Protein AF-W4MC52-F1 (afdb_monomer)

Solvent-accessible surface area (backbone atoms only — not comparable to full-atom values): 12444 Å² total; per-residue (Å²): 107,68,70,58,53,50,53,52,56,58,59,44,51,62,52,51,53,51,51,53,51,52,52,52,47,52,54,58,68,39,91,66,34,71,63,52,70,62,44,60,99,86,59,84,77,55,74,68,58,52,54,52,50,33,57,75,73,44,68,78,50,60,68,71,57,50,50,49,55,49,49,54,36,41,75,73,71,44,71,53,60,33,77,87,74,73,39,52,40,64,58,56,50,63,69,48,44,60,59,55,48,51,52,52,51,53,50,50,52,53,46,52,68,48,49,52,58,53,51,49,53,23,68,73,40,66,95,34,74,61,22,54,50,53,52,50,52,51,53,50,64,70,69,52,56,67,69,58,53,50,52,52,49,50,51,51,48,60,68,57,32,61,72,47,62,76,67,48,63,65,65,50,54,53,49,53,53,52,48,55,52,53,53,61,61,63,73,69,76,84,71,84,90,77,94,76,85,84,82,87,79,90,80,91,70,90,89,130

Mean predicted aligned error: 14.48 Å

Secondary structure (DSSP, 8-state):
-HHHHHHHHHHHHHHHHHHHHHHHHHHHHSTTHHHHTTS-TT----HHHHHHHHHHTTTTS-HHHHHHHHHHHHHTT---B-TTT-SBHHHHHHHHHHHHHHHHHHHHHHHHHHHHHHHHHHHHSTTSHHHHHHHHHHHHHHHS-HHHHHHHHHHHHHHHTHHHHTSSHHHHHHHHHHHHHHHHHHTT-SS-----------------

Foldseek 3Di:
DVVVVVVVVVVVVVVVVVVLLVVLVCQQPPPPHPVVVLDDPPDDDDPVVVVVVC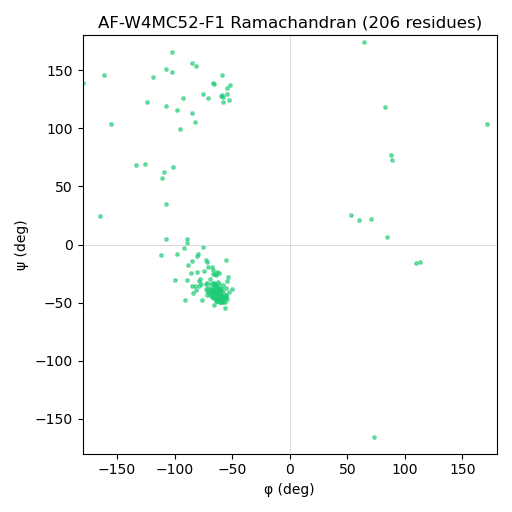VVLVVVDPSVVNSVVCVVCVVVVQNDADSVPRHGVSVVCVVCVVVVVVVVVVVVVVCCVPVVVLVVVLVVDDPDPSVVVNVVVVVVVVPDPPVVVVVVVCVCCVVVCVVVVVPDDVPVVVVVVVVVVVVVVVVPPPDDDDDDDDDDDDDPDDDD

Radius of gyration: 26.63 Å; Cα contacts (8 Å, |Δi|>4): 58; chains: 1; bounding box: 50×70×61 Å

Organism: NCBI:txid1429439

Structure (mmCIF, N/CA/C/O backbone):
data_AF-W4MC52-F1
#
_entry.id   AF-W4MC52-F1
#
loop_
_atom_site.group_PDB
_atom_site.id
_atom_site.type_symbol
_atom_site.label_atom_id
_atom_site.label_alt_id
_atom_site.label_comp_id
_atom_site.label_asym_id
_atom_site.label_entity_id
_atom_site.label_seq_id
_atom_site.pdbx_PDB_ins_code
_atom_site.Cartn_x
_atom_site.Cartn_y
_atom_site.Cartn_z
_atom_site.occupancy
_atom_site.B_iso_or_equiv
_atom_site.auth_seq_id
_atom_site.auth_comp_id
_atom_site.auth_asym_id
_atom_site.auth_atom_id
_atom_site.pdbx_PDB_model_num
ATOM 1 N N . MET A 1 1 ? -18.099 21.845 -2.701 1.00 86.00 1 MET A N 1
ATOM 2 C CA . MET A 1 1 ? -17.670 20.441 -2.896 1.00 86.00 1 MET A CA 1
ATOM 3 C C . MET A 1 1 ? -16.897 20.234 -4.198 1.00 86.00 1 MET A C 1
ATOM 5 O O . MET A 1 1 ? -15.756 19.815 -4.104 1.00 86.00 1 MET A O 1
ATOM 9 N N . LEU A 1 2 ? -17.412 20.624 -5.378 1.00 91.38 2 LEU A N 1
ATOM 10 C CA . LEU A 1 2 ? -16.709 20.443 -6.668 1.00 91.38 2 LEU A CA 1
ATOM 11 C C . LEU A 1 2 ? -15.290 21.051 -6.709 1.00 91.38 2 LEU A C 1
ATOM 13 O O . LEU A 1 2 ? -14.343 20.362 -7.070 1.00 91.38 2 LEU A O 1
ATOM 17 N N . LYS A 1 3 ? -15.119 22.303 -6.253 1.00 92.88 3 LYS A N 1
ATOM 18 C CA . LYS A 1 3 ? -13.797 22.955 -6.145 1.00 92.88 3 LYS A CA 1
ATOM 19 C C . LYS A 1 3 ? -12.821 22.131 -5.295 1.00 92.88 3 LYS A C 1
ATOM 21 O O . LYS A 1 3 ? -11.681 21.952 -5.693 1.00 92.88 3 LYS A O 1
ATOM 26 N N . TYR A 1 4 ? -13.272 21.595 -4.162 1.00 92.44 4 TYR A N 1
ATOM 27 C CA . TYR A 1 4 ? -12.442 20.762 -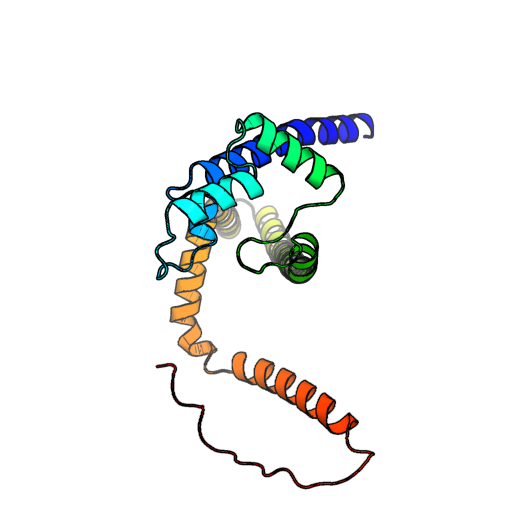3.287 1.00 92.44 4 TYR A CA 1
ATOM 28 C C . TYR A 1 4 ? -12.073 19.427 -3.947 1.00 92.44 4 TYR A C 1
ATOM 30 O O . TYR A 1 4 ? -10.914 19.030 -3.897 1.00 92.44 4 TYR A O 1
ATOM 38 N N . THR A 1 5 ? -13.022 18.768 -4.620 1.00 94.19 5 THR A N 1
ATOM 39 C CA . THR A 1 5 ? -12.754 17.532 -5.370 1.00 94.19 5 THR A CA 1
ATOM 40 C C . THR A 1 5 ? -11.721 17.762 -6.471 1.00 94.19 5 THR A C 1
ATOM 42 O O . THR A 1 5 ? -10.771 16.994 -6.574 1.00 94.19 5 THR A O 1
ATOM 45 N N . ILE A 1 6 ? -11.850 18.845 -7.243 1.00 95.81 6 ILE A N 1
ATOM 46 C CA . ILE A 1 6 ? -10.888 19.206 -8.295 1.00 95.81 6 ILE A CA 1
ATOM 47 C C . ILE A 1 6 ? -9.507 19.484 -7.693 1.00 95.81 6 ILE A C 1
ATOM 49 O O . ILE A 1 6 ? -8.519 18.928 -8.158 1.00 95.81 6 ILE A O 1
ATOM 53 N N . TRP A 1 7 ? -9.431 20.276 -6.620 1.00 94.81 7 TRP A N 1
ATOM 54 C CA . TRP A 1 7 ? -8.169 20.537 -5.922 1.00 94.81 7 TRP A CA 1
ATOM 55 C C . TRP A 1 7 ? -7.514 19.255 -5.397 1.00 94.81 7 TRP A C 1
ATOM 57 O O . TRP A 1 7 ? -6.299 19.099 -5.490 1.00 94.81 7 TRP A O 1
ATOM 67 N N . ARG A 1 8 ? -8.308 18.304 -4.895 1.00 93.44 8 ARG A N 1
ATOM 68 C CA . ARG A 1 8 ? -7.810 16.999 -4.450 1.00 93.44 8 ARG A CA 1
ATOM 69 C C . ARG A 1 8 ? -7.284 16.157 -5.613 1.00 93.44 8 ARG A C 1
ATOM 71 O O . ARG A 1 8 ? -6.229 15.555 -5.465 1.00 93.44 8 ARG A O 1
ATOM 78 N N . LEU A 1 9 ? -7.981 16.136 -6.751 1.00 95.19 9 LEU A N 1
ATOM 79 C CA . LEU A 1 9 ? -7.536 15.429 -7.958 1.00 95.19 9 LEU A CA 1
ATOM 80 C C . LEU A 1 9 ? -6.239 16.023 -8.517 1.00 95.19 9 LEU A C 1
ATOM 82 O O . LEU A 1 9 ? -5.327 15.276 -8.851 1.00 95.19 9 LEU A O 1
ATOM 86 N N . ILE A 1 10 ? -6.115 17.351 -8.543 1.00 95.62 10 ILE A N 1
ATOM 87 C CA . ILE A 1 10 ? -4.885 18.026 -8.976 1.00 95.62 10 ILE A CA 1
ATOM 88 C C . ILE A 1 10 ? -3.722 17.681 -8.040 1.00 95.62 10 ILE A C 1
ATOM 90 O O . ILE A 1 10 ? -2.638 17.379 -8.522 1.00 95.62 10 ILE A O 1
ATOM 94 N N . ASN A 1 11 ? -3.949 17.647 -6.723 1.00 93.62 11 ASN A N 1
ATOM 95 C CA . ASN A 1 11 ? -2.923 17.260 -5.749 1.00 93.62 11 ASN A CA 1
ATOM 96 C C . ASN A 1 11 ? -2.500 15.783 -5.853 1.00 93.62 11 ASN A C 1
ATOM 98 O O . ASN A 1 11 ? -1.402 15.446 -5.419 1.00 93.62 11 ASN A O 1
ATOM 102 N N . LEU A 1 12 ? -3.322 14.898 -6.433 1.00 94.62 12 LEU A N 1
ATOM 103 C CA . LEU A 1 12 ? -2.935 13.501 -6.667 1.00 94.62 12 LEU A CA 1
ATOM 104 C C . LEU A 1 12 ? -1.893 13.364 -7.778 1.00 94.62 12 LEU A C 1
ATOM 106 O O . LEU A 1 12 ? -1.036 12.494 -7.6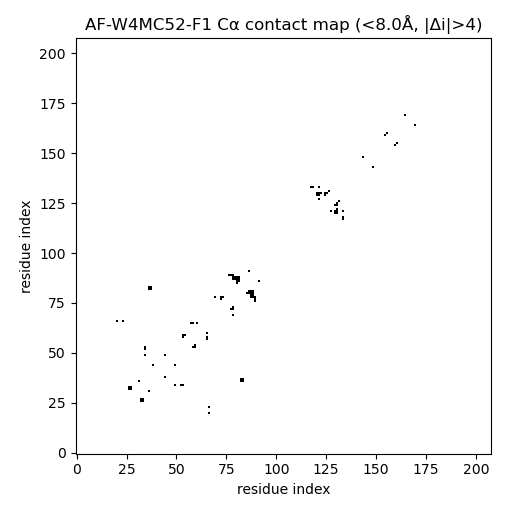83 1.00 94.62 12 LEU A O 1
ATOM 110 N N . ILE A 1 13 ? -1.936 14.221 -8.799 1.00 94.12 13 ILE A N 1
ATOM 111 C CA . ILE A 1 13 ? -1.021 14.162 -9.948 1.00 94.12 13 ILE A CA 1
ATOM 112 C C . ILE A 1 13 ? 0.458 14.227 -9.520 1.00 94.12 13 ILE A C 1
ATOM 114 O O . ILE A 1 13 ? 1.197 13.305 -9.869 1.00 94.12 13 ILE A O 1
ATOM 118 N N . PRO A 1 14 ? 0.925 15.233 -8.746 1.00 94.50 14 PRO A N 1
ATOM 119 C CA . PRO A 1 14 ? 2.325 15.289 -8.333 1.00 94.50 14 PRO A CA 1
ATOM 120 C C . PRO A 1 14 ? 2.695 14.127 -7.409 1.00 94.50 14 PRO A C 1
ATOM 122 O O . PRO A 1 14 ? 3.804 13.618 -7.507 1.00 94.50 14 PRO A O 1
ATOM 125 N N . ILE A 1 15 ? 1.777 13.664 -6.553 1.00 95.06 15 ILE A N 1
ATOM 126 C CA . ILE A 1 15 ? 2.026 12.517 -5.669 1.00 95.06 15 ILE A CA 1
ATOM 127 C C . ILE A 1 15 ? 2.257 11.251 -6.494 1.00 95.06 15 ILE A C 1
ATOM 129 O O . ILE A 1 15 ? 3.235 10.546 -6.257 1.00 95.06 15 ILE A O 1
ATOM 133 N N . LEU A 1 16 ? 1.381 10.975 -7.464 1.00 93.69 16 LEU A N 1
ATOM 134 C CA . LEU A 1 16 ? 1.509 9.822 -8.350 1.00 93.69 16 LEU A CA 1
ATOM 135 C C . LEU A 1 16 ? 2.805 9.898 -9.146 1.00 93.69 16 LEU A C 1
ATOM 137 O O . LEU A 1 16 ? 3.544 8.926 -9.154 1.00 93.69 16 LEU A O 1
ATOM 141 N N . PHE A 1 17 ? 3.108 11.057 -9.731 1.00 94.19 17 PHE A N 1
ATOM 142 C CA . PHE A 1 17 ? 4.327 11.255 -10.509 1.00 94.19 17 PHE A CA 1
ATOM 143 C C . PHE A 1 17 ? 5.593 11.027 -9.679 1.00 94.19 17 PHE A C 1
ATOM 145 O O . PHE A 1 17 ? 6.502 10.325 -10.113 1.00 94.19 17 PHE A O 1
ATOM 152 N N . ILE A 1 18 ? 5.652 11.600 -8.473 1.00 95.00 18 ILE A N 1
ATOM 153 C CA . ILE A 1 18 ? 6.774 11.408 -7.553 1.00 95.00 18 ILE A CA 1
ATOM 154 C C . ILE A 1 18 ? 6.888 9.925 -7.195 1.00 95.00 18 ILE A C 1
ATOM 156 O O . ILE A 1 18 ? 7.964 9.352 -7.325 1.00 95.00 18 ILE A O 1
ATOM 160 N N . LEU A 1 19 ? 5.787 9.282 -6.800 1.00 95.50 19 LEU A N 1
ATOM 161 C CA . LEU A 1 19 ? 5.776 7.872 -6.418 1.00 95.50 19 LEU A CA 1
ATOM 162 C C . LEU A 1 19 ? 6.242 6.960 -7.561 1.00 95.50 19 LEU A C 1
ATOM 164 O O . LEU A 1 19 ? 7.114 6.124 -7.344 1.00 95.50 19 LEU A O 1
ATOM 168 N N . THR A 1 20 ? 5.694 7.119 -8.768 1.00 93.44 20 THR A N 1
ATOM 169 C CA . THR A 1 20 ? 6.067 6.298 -9.928 1.00 93.44 20 THR A CA 1
ATOM 170 C C . THR A 1 20 ? 7.516 6.521 -10.320 1.00 93.44 20 THR A C 1
ATOM 172 O O . THR A 1 20 ? 8.217 5.554 -10.596 1.00 93.44 20 THR A O 1
ATOM 175 N N . PHE A 1 21 ? 7.991 7.766 -10.284 1.00 93.19 21 PHE A N 1
ATOM 176 C CA . PHE A 1 21 ? 9.388 8.086 -10.556 1.00 93.19 21 PHE A CA 1
ATOM 177 C C . PHE A 1 21 ? 10.334 7.469 -9.517 1.00 93.19 21 PHE A C 1
ATOM 179 O O . PHE A 1 21 ? 11.343 6.873 -9.882 1.00 93.19 21 PHE A O 1
ATOM 186 N N . PHE A 1 22 ? 9.990 7.540 -8.227 1.00 93.62 22 PHE A N 1
ATOM 187 C CA . PHE A 1 22 ? 10.766 6.899 -7.164 1.00 93.62 22 PHE A CA 1
ATOM 188 C C . PHE A 1 22 ? 10.816 5.381 -7.326 1.00 93.62 22 PHE A C 1
ATOM 190 O O . PHE A 1 22 ? 11.889 4.794 -7.218 1.00 93.62 22 PHE A O 1
ATOM 197 N N . VAL A 1 23 ? 9.678 4.744 -7.607 1.00 90.56 23 VAL A N 1
ATOM 198 C CA . VAL A 1 23 ? 9.622 3.298 -7.854 1.00 90.56 23 VAL A CA 1
ATOM 199 C C . VAL A 1 23 ? 10.471 2.934 -9.074 1.00 90.56 23 VAL A C 1
ATOM 201 O O . VAL A 1 23 ? 11.280 2.015 -8.990 1.00 90.56 23 VAL A O 1
ATOM 204 N N . PHE A 1 24 ? 10.357 3.688 -10.170 1.00 89.56 24 PHE A N 1
ATOM 205 C CA . PHE A 1 24 ? 11.150 3.489 -11.384 1.00 89.56 24 PHE A CA 1
ATOM 206 C C . PHE A 1 24 ? 12.658 3.566 -11.106 1.00 89.56 24 PHE A C 1
ATOM 208 O O . PHE A 1 24 ? 13.410 2.683 -11.509 1.00 89.56 24 PHE A O 1
ATOM 215 N N . ILE A 1 25 ? 13.092 4.582 -10.354 1.00 89.25 25 ILE A N 1
ATOM 216 C CA . ILE A 1 25 ? 14.481 4.731 -9.907 1.00 89.25 25 ILE A CA 1
ATOM 217 C C . ILE A 1 25 ? 14.909 3.527 -9.071 1.00 89.25 25 ILE A C 1
ATOM 219 O O . ILE A 1 25 ? 15.945 2.944 -9.358 1.00 89.25 25 ILE A O 1
ATOM 223 N N . ILE A 1 26 ? 14.127 3.116 -8.070 1.00 88.00 26 ILE A N 1
ATOM 224 C CA . ILE A 1 26 ? 14.487 1.973 -7.220 1.00 88.00 26 ILE A CA 1
ATOM 225 C C . ILE A 1 26 ? 14.726 0.719 -8.072 1.00 88.00 26 ILE A C 1
ATOM 227 O O . ILE A 1 26 ? 15.745 0.063 -7.885 1.00 88.00 26 ILE A O 1
ATOM 231 N N . PHE A 1 27 ? 13.850 0.428 -9.040 1.00 81.12 27 PHE A N 1
ATOM 232 C CA . PHE A 1 27 ? 14.018 -0.700 -9.967 1.00 81.12 27 PHE A CA 1
ATOM 233 C C . PHE A 1 27 ? 15.225 -0.565 -10.898 1.00 81.12 27 PHE A C 1
ATOM 235 O O . PHE A 1 27 ? 15.847 -1.571 -11.221 1.00 81.12 27 PHE A O 1
ATOM 242 N N . HIS A 1 28 ? 15.587 0.652 -11.297 1.00 79.62 28 HIS A N 1
ATOM 243 C CA . HIS A 1 28 ? 16.760 0.889 -12.136 1.00 79.62 28 HIS A CA 1
ATOM 244 C C .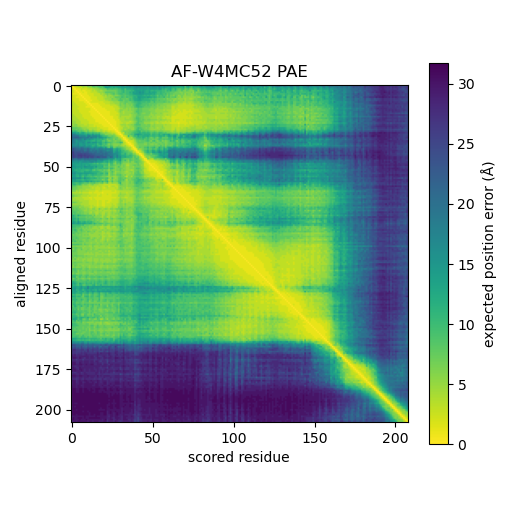 HIS A 1 28 ? 18.084 0.809 -11.352 1.00 79.62 28 HIS A C 1
ATOM 246 O O . HIS A 1 28 ? 19.092 0.366 -11.890 1.00 79.62 28 HIS A O 1
ATOM 252 N N . PHE A 1 29 ? 18.086 1.224 -10.081 1.00 80.69 29 PHE A N 1
ATOM 253 C CA . PHE A 1 29 ? 19.264 1.212 -9.200 1.00 80.69 29 PHE A CA 1
ATOM 254 C C . PHE A 1 29 ? 19.410 -0.073 -8.374 1.00 80.69 29 PHE A C 1
ATOM 256 O O . PHE A 1 29 ? 20.382 -0.212 -7.628 1.00 80.69 29 PHE A O 1
ATOM 263 N N . LEU A 1 30 ? 18.461 -1.006 -8.478 1.00 78.62 30 LEU A N 1
ATOM 264 C CA . LEU A 1 30 ? 18.579 -2.334 -7.887 1.00 78.62 30 LEU A CA 1
ATOM 265 C C . LEU A 1 30 ? 19.841 -3.021 -8.454 1.00 78.62 30 LEU A C 1
ATOM 267 O O . LEU A 1 30 ? 20.008 -3.057 -9.677 1.00 78.62 30 LEU A O 1
ATOM 271 N N . PRO A 1 31 ? 20.754 -3.524 -7.597 1.00 61.06 31 PRO A N 1
ATOM 272 C CA . PRO A 1 31 ? 21.980 -4.171 -8.055 1.00 61.06 31 PRO A CA 1
ATOM 273 C C . PRO A 1 31 ? 21.626 -5.355 -8.962 1.00 61.06 31 PRO A C 1
ATOM 275 O O . PRO A 1 31 ? 20.866 -6.232 -8.557 1.00 61.06 31 PRO A O 1
ATOM 278 N N . GLY A 1 32 ? 22.146 -5.307 -10.189 1.00 61.12 32 GLY A N 1
ATOM 279 C CA . GLY A 1 32 ? 21.899 -6.254 -11.278 1.00 61.12 32 GLY A CA 1
ATOM 280 C C . GLY A 1 32 ? 21.064 -5.713 -12.448 1.00 61.12 32 GLY A C 1
ATOM 281 O O . GLY A 1 32 ? 21.095 -6.228 -13.563 1.00 61.12 32 GLY A O 1
ATOM 282 N N . GLY A 1 33 ? 20.367 -4.593 -12.252 1.00 68.50 33 GLY A N 1
ATOM 283 C CA . GLY A 1 33 ? 19.564 -3.976 -13.304 1.00 68.50 33 GLY A CA 1
ATOM 284 C C . GLY A 1 33 ? 18.375 -4.839 -13.769 1.00 68.50 33 GLY A C 1
ATOM 285 O O . GLY A 1 33 ? 18.185 -5.980 -13.346 1.00 68.50 33 GLY A O 1
ATOM 286 N N . PRO A 1 34 ? 17.517 -4.296 -14.647 1.00 66.56 34 PRO A N 1
ATOM 287 C CA . PRO A 1 34 ? 16.309 -4.987 -15.100 1.00 66.56 34 PRO A CA 1
ATOM 288 C C . PRO A 1 34 ? 16.598 -6.225 -15.957 1.00 66.56 34 PRO A C 1
ATOM 290 O O . PRO A 1 34 ? 15.722 -7.076 -16.078 1.00 66.56 34 PRO A O 1
ATOM 293 N N . ILE A 1 35 ? 17.803 -6.328 -16.532 1.00 68.62 35 ILE A N 1
ATOM 294 C CA . ILE A 1 35 ? 18.204 -7.476 -17.349 1.00 68.62 35 ILE A CA 1
ATOM 295 C C . ILE A 1 35 ? 18.529 -8.678 -16.476 1.00 68.62 35 ILE A C 1
ATOM 297 O O . ILE A 1 35 ? 17.976 -9.732 -16.749 1.00 68.62 35 ILE A O 1
ATOM 301 N N . GLU A 1 36 ? 19.321 -8.542 -15.403 1.00 67.75 36 GLU A N 1
ATOM 302 C CA . GLU A 1 36 ? 19.633 -9.685 -14.525 1.00 67.75 36 GLU A CA 1
ATOM 303 C C . GLU A 1 36 ? 18.383 -10.251 -13.835 1.00 67.75 36 GLU A C 1
ATOM 305 O O . GLU A 1 36 ? 18.340 -11.433 -13.520 1.00 67.75 36 GLU A O 1
ATOM 310 N N . LEU A 1 37 ? 17.319 -9.455 -13.669 1.00 67.69 37 LEU A N 1
ATOM 311 C CA . LEU A 1 37 ? 16.019 -9.952 -13.196 1.00 67.69 37 LEU A CA 1
ATOM 312 C C . LEU A 1 37 ? 15.270 -10.815 -14.228 1.00 67.69 37 LEU A C 1
ATOM 314 O O . LEU A 1 37 ? 14.360 -11.549 -13.845 1.00 67.69 37 LEU A O 1
ATOM 318 N N . MET A 1 38 ? 15.615 -10.714 -15.515 1.00 66.75 38 MET A N 1
ATOM 319 C CA . MET A 1 38 ? 15.087 -11.584 -16.576 1.00 66.75 38 MET A CA 1
ATOM 320 C C . MET A 1 38 ? 15.875 -12.896 -16.690 1.00 66.75 38 MET A C 1
ATOM 322 O O . MET A 1 38 ? 15.423 -13.823 -17.358 1.00 66.75 38 MET A O 1
ATOM 326 N N . VAL A 1 39 ? 17.055 -12.960 -16.067 1.00 65.56 39 VAL A N 1
ATOM 327 C CA . VAL A 1 39 ? 17.996 -14.075 -16.155 1.00 65.56 39 VAL A CA 1
ATOM 328 C C . VAL A 1 39 ? 17.742 -15.058 -15.010 1.00 65.56 39 VAL A C 1
ATOM 330 O O . VAL A 1 39 ? 17.746 -14.651 -13.845 1.00 65.56 39 VAL A O 1
ATOM 333 N N . PRO A 1 40 ? 17.529 -16.354 -15.294 1.00 61.91 40 PRO A N 1
ATOM 334 C CA . PRO A 1 40 ? 17.558 -17.384 -14.266 1.00 61.91 40 PRO A CA 1
ATOM 335 C C . PRO A 1 40 ? 18.894 -17.319 -13.496 1.00 61.91 40 PRO A C 1
ATOM 337 O O . PRO A 1 40 ? 19.936 -17.198 -14.136 1.00 61.91 40 PRO A O 1
ATOM 340 N N . PRO A 1 41 ? 18.916 -17.392 -12.149 1.00 59.75 41 PRO A N 1
ATOM 341 C CA . PRO A 1 41 ? 20.138 -17.237 -11.337 1.00 59.75 41 PRO A CA 1
ATOM 342 C C . PRO A 1 41 ? 21.301 -18.183 -11.697 1.00 59.75 41 PRO A C 1
ATOM 344 O O . PRO A 1 41 ? 22.417 -18.020 -11.205 1.00 59.75 41 PRO A O 1
ATOM 347 N N . ASP A 1 42 ? 21.014 -19.206 -12.491 1.00 59.97 42 ASP A N 1
ATOM 348 C CA . ASP A 1 42 ? 21.869 -20.283 -12.957 1.00 59.97 42 ASP A CA 1
ATOM 349 C C . ASP A 1 42 ? 22.448 -20.078 -14.372 1.00 59.97 42 ASP A C 1
ATOM 351 O O . ASP A 1 42 ? 23.353 -20.820 -14.759 1.00 59.97 42 ASP A O 1
ATOM 355 N N . GLU A 1 43 ? 22.018 -19.055 -15.121 1.00 61.81 43 GLU A N 1
ATOM 356 C CA . GLU A 1 43 ? 22.527 -18.755 -16.465 1.00 61.81 43 GLU A CA 1
ATOM 357 C C . GLU A 1 43 ? 23.414 -17.499 -16.479 1.00 61.81 43 GLU A C 1
ATOM 359 O O . GLU A 1 43 ? 22.983 -16.388 -16.180 1.00 61.81 43 GLU A O 1
ATOM 364 N N . VAL A 1 44 ? 24.685 -17.653 -16.863 1.00 58.94 44 VAL A N 1
ATOM 365 C CA . VAL A 1 44 ? 25.576 -16.514 -17.131 1.00 58.94 44 VAL A CA 1
ATOM 366 C C . VAL A 1 44 ? 25.340 -16.064 -18.568 1.00 58.94 44 VAL A C 1
ATOM 368 O O . VAL A 1 44 ? 25.660 -16.794 -19.506 1.00 58.94 44 VAL A O 1
ATOM 371 N N . PHE A 1 45 ? 24.786 -14.866 -18.746 1.00 63.03 45 PHE A N 1
ATOM 372 C CA . PHE A 1 45 ? 24.648 -14.272 -20.073 1.00 63.03 45 PHE A CA 1
ATOM 373 C C . PHE A 1 45 ? 26.019 -13.940 -20.665 1.00 63.03 45 PHE A C 1
ATOM 375 O O . PHE A 1 45 ? 26.889 -13.398 -19.983 1.00 63.03 45 PHE A O 1
ATOM 382 N N . ASP A 1 46 ? 26.181 -14.214 -21.958 1.00 73.50 46 ASP A N 1
ATOM 383 C CA . ASP A 1 46 ? 27.299 -13.680 -22.729 1.00 73.50 46 ASP A CA 1
ATOM 384 C C . ASP A 1 46 ? 27.155 -12.149 -22.831 1.00 73.50 46 ASP A C 1
ATOM 386 O O . ASP A 1 46 ? 26.057 -11.616 -23.035 1.00 73.50 46 ASP A O 1
ATOM 390 N N . GLU A 1 47 ? 28.258 -11.418 -22.680 1.00 72.81 47 GLU A N 1
ATOM 391 C CA . GLU A 1 47 ? 28.273 -9.948 -22.584 1.00 72.81 47 GLU A CA 1
ATOM 392 C C . GLU A 1 47 ? 27.724 -9.279 -23.863 1.00 72.81 47 GLU A C 1
ATOM 394 O O . GLU A 1 47 ? 27.208 -8.158 -23.831 1.00 72.81 47 GLU A O 1
ATOM 399 N N . GLU A 1 48 ? 27.789 -9.979 -24.999 1.00 75.81 48 GLU A N 1
ATOM 400 C CA . GLU A 1 48 ? 27.199 -9.550 -26.271 1.00 75.81 48 GLU A CA 1
ATOM 401 C C . GLU A 1 48 ? 25.667 -9.623 -26.270 1.00 75.81 48 GLU A C 1
ATOM 403 O O . GLU A 1 48 ? 25.001 -8.698 -26.744 1.00 75.81 48 GLU A O 1
ATOM 408 N N . VAL A 1 49 ? 25.100 -10.683 -25.688 1.00 74.06 49 VAL A N 1
ATOM 409 C CA . VAL A 1 49 ? 23.646 -10.874 -25.580 1.00 74.06 49 VAL A CA 1
ATOM 410 C C . VAL A 1 49 ? 23.059 -9.824 -24.638 1.00 74.06 49 VAL A C 1
ATOM 412 O O . VAL A 1 49 ? 22.045 -9.205 -24.959 1.00 74.06 49 VAL A O 1
ATOM 415 N N . ARG A 1 50 ? 23.756 -9.525 -23.533 1.00 73.12 50 ARG A N 1
ATOM 416 C CA . ARG A 1 50 ? 23.381 -8.455 -22.597 1.00 73.12 50 ARG A CA 1
ATOM 417 C C . ARG A 1 50 ? 23.257 -7.101 -23.297 1.00 73.12 50 ARG A C 1
ATOM 419 O O . ARG A 1 50 ? 22.227 -6.446 -23.180 1.00 73.12 50 ARG A O 1
ATOM 426 N N . LYS A 1 51 ? 24.259 -6.708 -24.089 1.00 74.88 51 LYS A N 1
ATOM 427 C CA . LYS A 1 51 ? 24.250 -5.432 -24.831 1.00 74.88 51 LYS A CA 1
ATOM 428 C C . LYS A 1 51 ? 23.170 -5.367 -25.911 1.00 74.88 51 LYS A C 1
ATOM 430 O O . LYS A 1 51 ? 22.630 -4.291 -26.168 1.00 74.88 51 LYS A O 1
ATOM 435 N N . ALA A 1 52 ? 22.853 -6.493 -26.551 1.00 76.44 52 ALA A N 1
ATOM 436 C CA . ALA A 1 52 ? 21.755 -6.561 -27.512 1.00 76.44 52 ALA A CA 1
ATOM 437 C C . ALA A 1 52 ? 20.397 -6.319 -26.827 1.00 76.44 52 ALA A C 1
ATOM 439 O O . ALA A 1 52 ? 19.623 -5.483 -27.294 1.00 76.44 52 ALA A O 1
ATOM 440 N N . LEU A 1 53 ? 20.163 -6.964 -25.678 1.00 74.44 53 LEU A N 1
ATOM 441 C CA . LEU A 1 53 ? 18.967 -6.773 -24.850 1.00 74.44 53 LEU A CA 1
ATOM 442 C C . LEU A 1 53 ? 18.868 -5.360 -24.261 1.00 74.44 53 LEU A C 1
ATOM 444 O O . LEU A 1 53 ? 17.785 -4.782 -24.261 1.00 74.44 53 LEU A O 1
ATOM 448 N N . GLU A 1 54 ? 19.979 -4.765 -23.810 1.00 76.62 54 GLU A N 1
ATOM 449 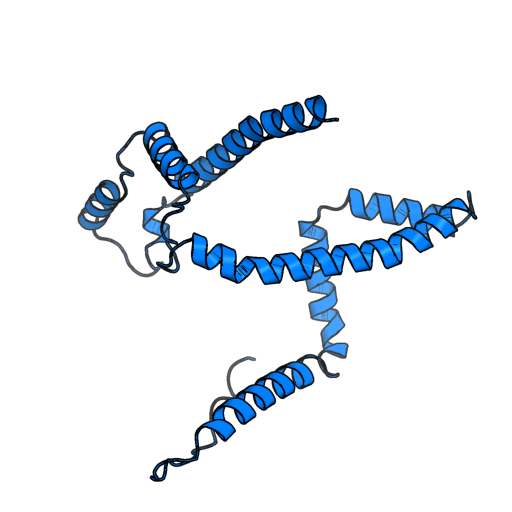C CA . GLU A 1 54 ? 20.005 -3.370 -23.335 1.00 76.62 54 GLU A CA 1
ATOM 450 C C . GLU A 1 54 ? 19.469 -2.412 -24.401 1.00 76.62 54 GLU A C 1
ATOM 452 O O . GLU A 1 54 ? 18.645 -1.547 -24.100 1.00 76.62 54 GLU A O 1
ATOM 457 N N . LYS A 1 55 ? 19.887 -2.611 -25.653 1.00 78.50 55 LYS A N 1
ATOM 458 C CA . LYS A 1 55 ? 19.470 -1.789 -26.789 1.00 78.50 55 LYS A CA 1
ATOM 459 C C . LYS A 1 55 ? 18.021 -2.045 -27.207 1.00 78.50 55 LYS A C 1
ATOM 461 O O . LYS A 1 55 ? 17.315 -1.105 -27.569 1.00 78.50 55 LYS A O 1
ATOM 466 N N . GLU A 1 56 ? 17.569 -3.296 -27.162 1.00 76.25 56 GLU A N 1
ATOM 467 C CA . GLU A 1 56 ? 16.183 -3.663 -27.479 1.00 76.25 56 GLU A CA 1
ATOM 468 C C . GLU A 1 56 ? 15.196 -3.098 -26.446 1.00 76.25 56 GLU A C 1
ATOM 470 O O . GLU A 1 56 ? 14.155 -2.545 -26.804 1.00 76.25 56 GLU A O 1
ATOM 475 N N . LEU A 1 57 ? 15.570 -3.139 -25.165 1.00 74.81 57 LEU A N 1
ATOM 476 C CA . LEU A 1 57 ? 14.789 -2.585 -24.057 1.00 74.81 57 LEU A CA 1
ATOM 477 C C . LEU A 1 57 ? 14.944 -1.060 -23.911 1.00 74.81 57 LEU A C 1
ATOM 479 O O . LEU A 1 57 ? 14.208 -0.435 -23.146 1.00 74.81 57 LEU A O 1
ATOM 483 N N . GLY A 1 58 ? 15.865 -0.434 -24.652 1.00 77.12 58 GLY A N 1
ATOM 484 C CA . GLY A 1 58 ? 16.122 1.006 -24.592 1.00 77.12 58 GLY A CA 1
ATOM 485 C C . GLY A 1 58 ? 16.795 1.469 -23.299 1.00 77.12 58 GLY A C 1
ATOM 486 O O . GLY A 1 58 ? 16.678 2.645 -22.942 1.00 77.12 58 GLY A O 1
ATOM 487 N N . LEU A 1 59 ? 17.463 0.556 -22.591 1.00 76.56 59 LEU A N 1
ATOM 488 C CA . LEU A 1 59 ? 18.151 0.792 -21.319 1.00 76.56 59 LEU A CA 1
ATOM 489 C C . LEU A 1 59 ? 19.433 1.621 -21.487 1.00 76.56 59 LEU A C 1
ATOM 491 O O . LEU A 1 59 ? 19.935 2.189 -20.521 1.00 76.56 59 LEU A O 1
ATOM 495 N N . ASP A 1 60 ? 19.911 1.744 -22.724 1.00 79.31 60 ASP A N 1
ATOM 496 C CA . ASP A 1 60 ? 21.015 2.585 -23.182 1.00 79.31 60 ASP A CA 1
ATOM 497 C C . ASP A 1 60 ? 20.674 4.089 -23.220 1.00 79.31 60 ASP A C 1
ATOM 499 O O . ASP A 1 60 ? 21.563 4.940 -23.319 1.00 79.31 60 ASP A O 1
ATOM 503 N N . ARG A 1 61 ? 19.388 4.450 -23.119 1.00 82.88 61 ARG A N 1
ATOM 504 C CA . ARG A 1 61 ? 18.927 5.847 -23.153 1.00 82.88 61 ARG A CA 1
ATOM 505 C C . ARG A 1 61 ? 19.005 6.517 -21.773 1.00 82.88 61 ARG A C 1
ATOM 507 O O . ARG A 1 61 ? 18.916 5.841 -20.755 1.00 82.88 61 ARG A O 1
ATOM 514 N N . PRO A 1 62 ? 19.091 7.859 -21.685 1.00 87.56 62 PRO A N 1
ATOM 515 C CA . PRO A 1 62 ? 18.981 8.572 -20.412 1.00 87.56 62 PRO A CA 1
ATOM 516 C C . PRO A 1 62 ? 17.722 8.178 -19.620 1.00 87.56 62 PRO A C 1
ATOM 518 O O . PRO A 1 62 ? 16.629 8.128 -20.185 1.00 87.56 62 PRO A O 1
ATOM 521 N N . ILE A 1 63 ? 17.860 7.980 -18.303 1.00 85.00 63 ILE A N 1
ATOM 522 C CA . ILE A 1 63 ? 16.789 7.520 -17.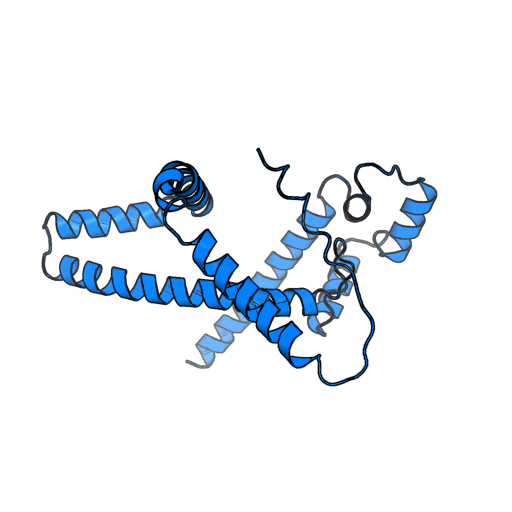387 1.00 85.00 63 ILE A CA 1
ATOM 523 C C . ILE A 1 63 ? 15.501 8.345 -17.533 1.00 85.00 63 ILE A C 1
ATOM 525 O O . ILE A 1 63 ? 14.400 7.800 -17.513 1.00 85.00 63 ILE A O 1
ATOM 529 N N . LEU A 1 64 ? 15.623 9.663 -17.728 1.00 88.94 64 LEU A N 1
ATOM 530 C CA . LEU A 1 64 ? 14.469 10.549 -17.906 1.00 88.94 64 LEU A CA 1
ATOM 531 C C . LEU A 1 64 ? 13.675 10.231 -19.181 1.00 88.94 64 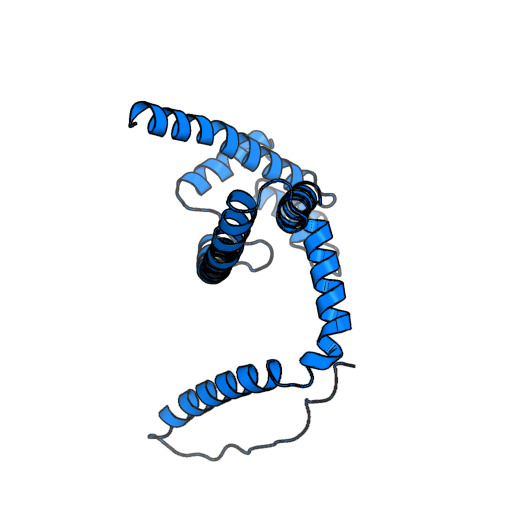LEU A C 1
ATOM 533 O O . LEU A 1 64 ? 12.452 10.330 -19.164 1.00 88.94 64 LEU A O 1
ATOM 537 N N . ILE A 1 65 ? 14.352 9.847 -20.268 1.00 89.19 65 ILE A N 1
ATOM 538 C CA . ILE A 1 65 ? 13.706 9.476 -21.533 1.00 89.19 65 ILE A CA 1
ATOM 539 C C . ILE A 1 65 ? 13.013 8.123 -21.375 1.00 89.19 65 ILE A C 1
ATOM 541 O O . ILE A 1 65 ? 11.859 7.991 -21.769 1.00 89.19 65 ILE A O 1
ATOM 545 N N . GLN A 1 66 ? 13.668 7.155 -20.724 1.00 88.38 66 GLN A N 1
ATOM 546 C CA . GLN A 1 66 ? 13.058 5.852 -20.434 1.00 88.38 66 GLN A CA 1
ATOM 547 C C . GLN A 1 66 ? 11.776 6.002 -19.603 1.00 88.38 66 GLN A C 1
ATOM 549 O O . GLN A 1 66 ? 10.742 5.420 -19.928 1.00 88.38 66 GLN A O 1
ATOM 554 N N . TYR A 1 67 ? 11.821 6.833 -18.557 1.00 90.69 67 TYR A N 1
ATOM 555 C CA . TYR A 1 67 ? 10.656 7.111 -17.725 1.00 90.69 67 TYR A CA 1
ATOM 556 C C . TYR A 1 67 ? 9.552 7.849 -18.493 1.00 90.69 67 TYR A C 1
ATOM 558 O O . TYR A 1 67 ? 8.380 7.520 -18.328 1.00 90.69 67 TYR A O 1
ATOM 566 N N . ALA A 1 68 ? 9.898 8.826 -19.338 1.00 92.06 68 ALA A N 1
ATOM 567 C CA . ALA A 1 68 ? 8.922 9.551 -20.149 1.00 92.06 68 ALA A CA 1
ATOM 568 C C . ALA A 1 68 ? 8.210 8.633 -21.158 1.00 92.06 68 ALA A C 1
ATOM 570 O O . ALA A 1 68 ? 6.985 8.691 -21.257 1.00 92.06 68 ALA A O 1
ATOM 571 N N . ASP A 1 69 ? 8.950 7.756 -21.844 1.00 89.62 69 ASP A N 1
ATOM 572 C CA . ASP A 1 69 ? 8.395 6.760 -22.769 1.00 89.62 69 ASP A CA 1
ATOM 573 C C . ASP A 1 69 ? 7.473 5.773 -22.036 1.00 89.62 69 ASP A C 1
ATOM 575 O O . ASP A 1 69 ? 6.353 5.509 -22.485 1.00 89.62 69 ASP A O 1
ATOM 579 N N . TRP A 1 70 ? 7.912 5.263 -20.878 1.00 90.44 70 TRP A N 1
ATOM 580 C CA . TRP A 1 70 ? 7.102 4.379 -20.038 1.00 90.44 70 TRP A CA 1
ATOM 581 C C . TRP A 1 70 ? 5.825 5.072 -19.552 1.00 90.44 70 TRP A C 1
ATOM 583 O O . TRP A 1 70 ? 4.735 4.516 -19.676 1.00 90.44 70 TRP A O 1
ATOM 593 N N . LEU A 1 71 ? 5.935 6.305 -19.050 1.00 92.75 71 LEU A N 1
ATOM 594 C CA . LEU A 1 71 ? 4.796 7.076 -18.561 1.00 92.75 71 LEU A CA 1
ATOM 595 C C . LEU A 1 71 ? 3.804 7.365 -19.692 1.00 92.75 71 LEU A C 1
ATOM 597 O O . LEU A 1 71 ? 2.597 7.262 -19.487 1.00 92.75 71 LEU A O 1
ATOM 601 N N . TRP A 1 72 ? 4.296 7.692 -20.889 1.00 93.44 72 TRP A N 1
ATOM 602 C CA . TRP A 1 72 ? 3.452 7.920 -22.058 1.00 93.44 72 TRP A CA 1
ATOM 603 C C . TRP A 1 72 ? 2.641 6.675 -22.427 1.00 93.44 72 TRP A C 1
ATOM 605 O O . TRP A 1 72 ? 1.427 6.774 -22.609 1.00 93.44 72 TRP A O 1
ATOM 615 N N . ARG A 1 73 ? 3.279 5.499 -22.474 1.00 90.25 73 ARG A N 1
ATOM 616 C CA . ARG A 1 73 ? 2.596 4.215 -22.710 1.00 90.25 73 ARG A CA 1
ATOM 617 C C . ARG A 1 73 ? 1.587 3.895 -21.605 1.00 90.25 73 ARG A C 1
ATOM 619 O O . ARG A 1 73 ? 0.425 3.619 -21.904 1.00 90.25 73 ARG A O 1
ATOM 626 N N . ALA A 1 74 ? 1.981 4.062 -20.342 1.00 90.19 74 ALA A N 1
ATOM 627 C CA . ALA A 1 74 ? 1.127 3.793 -19.187 1.00 90.19 74 ALA A CA 1
ATOM 628 C C . ALA A 1 74 ? -0.133 4.676 -19.172 1.00 90.19 74 ALA A C 1
ATOM 630 O O . ALA A 1 74 ? -1.224 4.199 -18.864 1.00 90.19 74 ALA A O 1
ATOM 631 N N . LEU A 1 75 ? -0.015 5.951 -19.562 1.00 91.31 75 LEU A N 1
ATOM 632 C CA . LEU A 1 75 ? -1.159 6.860 -19.700 1.00 91.31 75 LEU A CA 1
ATOM 633 C C . LEU A 1 75 ? -2.138 6.437 -20.808 1.00 91.31 75 LEU A C 1
ATOM 635 O O . LEU A 1 75 ? -3.321 6.760 -20.719 1.00 91.31 75 LEU A O 1
ATOM 639 N N . HIS A 1 76 ? -1.674 5.694 -21.815 1.00 92.12 76 HIS A N 1
ATOM 640 C CA . HIS A 1 76 ? -2.513 5.104 -22.866 1.00 92.12 76 HIS A CA 1
ATOM 641 C C . HIS A 1 76 ? -3.042 3.706 -22.500 1.00 92.12 76 HIS A C 1
ATOM 643 O O . HIS A 1 76 ? -3.717 3.073 -23.310 1.00 92.12 76 HIS A O 1
ATOM 649 N N . GLY A 1 77 ? -2.776 3.232 -21.277 1.00 85.75 77 GLY A N 1
ATOM 650 C CA . GLY A 1 77 ? -3.198 1.916 -20.796 1.00 85.75 77 GLY A CA 1
ATOM 651 C C . GLY A 1 77 ? -2.252 0.773 -21.172 1.00 85.75 77 GLY A C 1
ATOM 652 O O . GLY A 1 77 ? -2.568 -0.382 -20.891 1.00 85.75 77 GLY A O 1
ATOM 653 N N . ASP A 1 78 ? -1.097 1.076 -21.766 1.00 89.00 78 ASP A N 1
ATOM 654 C CA . ASP A 1 78 ? -0.051 0.099 -22.050 1.00 89.00 78 ASP A CA 1
ATOM 655 C C . ASP A 1 78 ? 0.992 0.105 -20.923 1.00 89.00 78 ASP A C 1
ATOM 657 O O . ASP A 1 78 ? 1.870 0.964 -20.845 1.00 89.00 78 ASP A O 1
ATOM 661 N N . PHE A 1 79 ? 0.873 -0.865 -20.019 1.00 86.31 79 PHE A N 1
ATOM 662 C CA . PHE A 1 79 ? 1.813 -1.075 -18.915 1.00 86.31 79 PHE A CA 1
ATOM 663 C C . PHE A 1 79 ? 2.976 -2.008 -19.287 1.00 86.31 79 PHE A C 1
ATOM 665 O O . PHE A 1 79 ? 3.821 -2.287 -18.436 1.00 86.31 79 PHE A O 1
ATOM 672 N N . GLY A 1 80 ? 3.020 -2.489 -20.534 1.00 86.50 80 GLY A N 1
ATOM 673 C CA . GLY A 1 80 ? 3.974 -3.482 -21.003 1.00 86.50 80 GLY A CA 1
ATOM 674 C C . GLY A 1 80 ? 3.701 -4.898 -20.491 1.00 86.50 80 GLY A C 1
ATOM 675 O O . GLY A 1 80 ? 2.629 -5.229 -19.967 1.00 86.50 80 GLY A O 1
ATOM 676 N N . GLU A 1 81 ? 4.709 -5.746 -20.660 1.00 84.56 81 GLU A N 1
ATOM 677 C CA . GLU A 1 81 ? 4.700 -7.144 -20.243 1.00 84.56 81 GLU A CA 1
ATOM 678 C C . GLU A 1 81 ? 5.489 -7.339 -18.948 1.00 84.56 81 GLU A C 1
ATOM 680 O O . GLU A 1 81 ? 6.448 -6.629 -18.642 1.00 84.56 81 GLU A O 1
ATOM 685 N N . SER A 1 82 ? 5.057 -8.310 -18.149 1.00 81.44 82 SER A N 1
ATOM 686 C CA . SER A 1 82 ? 5.766 -8.700 -16.940 1.00 81.44 82 SER A CA 1
ATOM 687 C C . SER A 1 82 ? 7.061 -9.415 -17.299 1.00 81.44 82 SER A C 1
ATOM 689 O O . SER A 1 82 ? 7.035 -10.451 -17.951 1.00 81.44 82 SER A O 1
ATOM 691 N N . ILE A 1 83 ? 8.171 -8.934 -16.752 1.00 74.44 83 ILE A N 1
ATOM 692 C CA . ILE A 1 83 ? 9.495 -9.552 -16.894 1.00 74.44 83 ILE A CA 1
ATOM 693 C C . ILE A 1 83 ? 9.497 -11.028 -16.446 1.00 74.44 83 ILE A C 1
ATOM 695 O O . ILE A 1 83 ? 10.121 -11.872 -17.075 1.00 74.44 83 ILE A O 1
ATOM 699 N N . PHE A 1 84 ? 8.755 -11.351 -15.382 1.00 74.56 84 PHE A N 1
ATOM 700 C CA . PHE A 1 84 ? 8.746 -12.692 -14.785 1.00 74.56 84 PHE A CA 1
ATOM 701 C C . PHE A 1 84 ? 7.785 -13.671 -15.453 1.00 74.56 84 PHE A C 1
ATOM 703 O O . PHE A 1 84 ? 8.037 -14.869 -15.474 1.00 74.56 84 PHE A O 1
ATOM 710 N N . THR A 1 85 ? 6.633 -13.180 -15.912 1.00 78.06 85 THR A N 1
ATOM 711 C CA . THR A 1 85 ? 5.549 -14.048 -16.406 1.00 78.06 85 THR A CA 1
ATOM 712 C C . THR A 1 85 ? 5.318 -13.920 -17.904 1.00 78.06 85 THR A C 1
ATOM 714 O O . THR A 1 85 ? 4.556 -14.710 -18.444 1.00 78.06 85 THR A O 1
ATOM 717 N N . GLN A 1 86 ? 5.957 -12.947 -18.567 1.00 81.06 86 GLN A N 1
ATOM 718 C CA . GLN A 1 86 ? 5.806 -12.640 -19.997 1.00 81.06 86 GLN A CA 1
ATOM 719 C C . GLN A 1 86 ? 4.341 -12.425 -20.417 1.00 81.06 86 GLN A C 1
ATOM 721 O O . GLN A 1 86 ? 3.952 -12.638 -21.560 1.00 81.06 86 GLN A O 1
ATOM 726 N N . LEU A 1 87 ? 3.501 -12.017 -19.462 1.00 84.94 87 LEU A N 1
ATOM 727 C CA . LEU A 1 87 ? 2.090 -11.716 -19.668 1.00 84.94 87 LEU A CA 1
ATOM 728 C C . LEU A 1 87 ? 1.859 -10.204 -19.603 1.00 84.94 87 LEU A C 1
ATOM 730 O O . LEU A 1 87 ? 2.560 -9.509 -18.854 1.00 84.94 87 LEU A O 1
ATOM 734 N N . PRO A 1 88 ? 0.844 -9.682 -20.316 1.00 89.69 88 PRO A N 1
ATOM 735 C CA . PRO A 1 88 ? 0.488 -8.274 -20.240 1.00 89.69 88 PRO A CA 1
ATOM 736 C C . PRO A 1 88 ? 0.116 -7.904 -18.802 1.00 89.69 88 PRO A C 1
ATOM 738 O O . PRO A 1 88 ? -0.751 -8.528 -18.180 1.00 89.69 88 PRO A O 1
ATOM 741 N N . VAL A 1 89 ? 0.742 -6.848 -18.277 1.00 89.50 89 VAL A N 1
ATOM 742 C CA . VAL A 1 89 ? 0.576 -6.418 -16.877 1.00 89.50 89 VAL A CA 1
ATOM 743 C C . VAL A 1 89 ? -0.886 -6.105 -16.553 1.00 89.50 89 VAL A C 1
ATOM 745 O O . VAL A 1 89 ? -1.362 -6.415 -15.461 1.00 89.50 89 VAL A O 1
ATOM 748 N N . TRP A 1 90 ? -1.633 -5.560 -17.517 1.00 88.69 90 TRP A N 1
ATOM 749 C CA . TRP A 1 90 ? -3.061 -5.284 -17.357 1.00 88.69 90 TRP A CA 1
ATOM 750 C C . TRP A 1 90 ? -3.879 -6.540 -17.017 1.00 88.69 90 TRP A C 1
ATOM 752 O O . TRP A 1 90 ? -4.740 -6.497 -16.137 1.00 88.69 90 TRP A O 1
ATOM 762 N N . GLY A 1 91 ? -3.572 -7.674 -17.655 1.00 88.56 91 GLY A N 1
ATOM 763 C CA . GLY A 1 91 ? -4.228 -8.951 -17.371 1.00 88.56 91 GLY A CA 1
ATOM 764 C C . GLY A 1 91 ? -3.961 -9.426 -15.943 1.00 88.56 91 GLY A C 1
ATOM 765 O O . GLY A 1 91 ? -4.893 -9.784 -15.227 1.00 88.56 91 GLY A O 1
ATOM 766 N N . LEU A 1 92 ? -2.708 -9.319 -15.492 1.00 88.06 92 LEU A N 1
ATOM 767 C CA . LEU A 1 92 ? -2.299 -9.692 -14.133 1.00 88.06 92 LEU A CA 1
ATOM 768 C C . LEU A 1 92 ? -2.965 -8.820 -13.058 1.00 88.06 92 LEU A C 1
ATOM 770 O O . LEU A 1 92 ? -3.329 -9.314 -11.989 1.00 88.06 92 LEU A O 1
ATOM 774 N N . ILE A 1 93 ? -3.130 -7.520 -13.324 1.00 89.56 93 ILE A N 1
ATOM 775 C CA . ILE A 1 93 ? -3.840 -6.606 -12.418 1.00 89.56 93 ILE A CA 1
ATOM 776 C C . ILE A 1 93 ? -5.298 -7.043 -12.284 1.00 89.56 93 ILE A C 1
ATOM 778 O O . ILE A 1 93 ? -5.792 -7.171 -11.163 1.00 89.56 93 ILE A O 1
ATOM 782 N N . LEU A 1 94 ? -5.977 -7.302 -13.404 1.00 91.25 94 LEU A N 1
ATOM 783 C CA . LEU A 1 94 ? -7.379 -7.722 -13.406 1.00 91.25 94 LEU A CA 1
ATOM 784 C C . LEU A 1 94 ? -7.590 -9.084 -12.741 1.00 91.25 94 LEU A C 1
ATOM 786 O O . LEU A 1 94 ? -8.596 -9.273 -12.065 1.00 91.25 94 LEU A O 1
ATOM 790 N N . GLU A 1 95 ? -6.642 -10.007 -12.878 1.00 91.19 95 GLU A N 1
ATOM 791 C CA . GLU A 1 95 ? -6.693 -11.313 -12.220 1.00 91.19 95 GLU A CA 1
ATOM 792 C C . GLU A 1 95 ? -6.589 -11.193 -10.690 1.00 91.19 95 GLU A C 1
ATOM 794 O O . GLU A 1 95 ? -7.302 -11.872 -9.949 1.00 91.19 95 GLU A O 1
ATOM 799 N N . ARG A 1 96 ? -5.736 -10.289 -10.191 1.00 90.62 96 ARG A N 1
ATOM 800 C CA . ARG A 1 96 ? -5.501 -10.104 -8.747 1.00 90.62 96 ARG A CA 1
ATOM 801 C C . ARG A 1 96 ? -6.500 -9.159 -8.080 1.00 90.62 96 ARG A C 1
ATOM 803 O O . ARG A 1 96 ? -6.733 -9.263 -6.874 1.00 90.62 96 ARG A O 1
ATOM 810 N N . PHE A 1 97 ? -7.111 -8.258 -8.846 1.00 93.62 97 PHE A N 1
ATOM 811 C CA . PHE A 1 97 ? -8.014 -7.227 -8.336 1.00 93.62 97 PHE A CA 1
ATOM 812 C C . PHE A 1 97 ? -9.189 -7.776 -7.494 1.00 93.62 97 PHE A C 1
ATOM 814 O O . PHE A 1 97 ? -9.406 -7.252 -6.396 1.00 93.62 97 PHE A O 1
ATOM 821 N N . PRO A 1 98 ? -9.913 -8.844 -7.901 1.00 93.50 98 PRO A N 1
ATOM 822 C CA . PRO A 1 98 ? -11.016 -9.395 -7.112 1.00 93.50 98 PRO A CA 1
ATOM 823 C C . PRO A 1 98 ? -10.586 -9.893 -5.731 1.00 93.50 98 PRO A C 1
ATOM 825 O O . PRO A 1 98 ? -11.310 -9.700 -4.756 1.00 93.50 98 PRO A O 1
ATOM 828 N N . ALA A 1 99 ? -9.397 -10.495 -5.625 1.00 91.38 99 ALA A N 1
ATOM 829 C CA . ALA A 1 99 ? -8.876 -10.983 -4.353 1.00 91.38 99 ALA A CA 1
ATOM 830 C C . ALA A 1 99 ? -8.578 -9.821 -3.393 1.00 91.38 99 ALA A C 1
ATOM 832 O O . ALA A 1 99 ? -8.994 -9.852 -2.233 1.00 91.38 99 ALA A O 1
ATOM 833 N N . THR A 1 100 ? -7.926 -8.758 -3.877 1.00 92.50 100 THR A N 1
ATOM 834 C CA . THR A 1 100 ? -7.685 -7.542 -3.084 1.00 92.50 100 THR A CA 1
ATOM 835 C C . THR A 1 100 ? -8.994 -6.887 -2.655 1.00 92.50 100 THR A C 1
ATOM 837 O O . THR A 1 100 ? -9.124 -6.483 -1.500 1.00 92.50 100 THR A O 1
ATOM 840 N N . LEU A 1 101 ? -9.979 -6.821 -3.554 1.00 95.38 101 LEU A N 1
ATOM 841 C CA . LEU A 1 101 ? -11.290 -6.256 -3.255 1.00 95.38 101 LEU A CA 1
ATOM 842 C C . LEU A 1 101 ? -12.014 -7.061 -2.171 1.00 95.38 101 LEU A C 1
ATOM 844 O O . LEU A 1 101 ? -12.518 -6.476 -1.215 1.00 95.38 101 LEU A O 1
ATOM 848 N N . TYR A 1 102 ? -12.023 -8.391 -2.282 1.00 92.94 102 TYR A N 1
ATOM 849 C CA . TYR A 1 102 ? -12.629 -9.269 -1.283 1.00 92.94 102 TYR A CA 1
ATOM 850 C C . TYR A 1 102 ? -11.993 -9.071 0.098 1.00 92.94 102 TYR A C 1
ATOM 852 O O . TYR A 1 102 ? -12.703 -8.876 1.085 1.00 92.94 102 TYR A O 1
ATOM 860 N N . LEU A 1 103 ? -10.657 -9.047 0.164 1.00 93.31 103 LEU A N 1
ATOM 861 C CA . LEU A 1 103 ? -9.925 -8.814 1.410 1.00 93.31 103 LEU A CA 1
ATOM 862 C C . LEU A 1 103 ? -10.213 -7.429 2.001 1.00 93.31 103 LEU A C 1
ATOM 864 O O . LEU A 1 103 ? -10.458 -7.318 3.201 1.00 93.31 103 LEU A O 1
ATOM 868 N N . ALA A 1 104 ? -10.230 -6.382 1.173 1.00 94.75 104 ALA A N 1
ATOM 869 C CA . ALA A 1 104 ? -10.509 -5.020 1.618 1.00 94.75 104 ALA A CA 1
ATOM 870 C C . ALA A 1 104 ? -11.934 -4.884 2.174 1.00 94.75 104 ALA A C 1
ATOM 872 O O . ALA A 1 104 ? -12.126 -4.337 3.260 1.00 94.75 104 ALA A O 1
ATOM 873 N N . VAL A 1 105 ? -12.932 -5.421 1.465 1.00 97.31 105 VAL A N 1
ATOM 874 C CA . VAL A 1 105 ? -14.334 -5.383 1.902 1.00 97.31 105 VAL A CA 1
ATOM 875 C C . VAL A 1 105 ? -14.518 -6.177 3.194 1.00 97.31 105 VAL A C 1
ATOM 877 O O . VAL A 1 105 ? -15.109 -5.659 4.140 1.00 97.31 105 VAL A O 1
ATOM 880 N N . ALA A 1 106 ? -13.972 -7.393 3.278 1.00 93.75 106 ALA A N 1
ATOM 881 C CA . ALA A 1 106 ? -14.048 -8.208 4.488 1.00 93.75 106 ALA A CA 1
ATOM 882 C C . ALA A 1 106 ? -13.404 -7.505 5.696 1.00 93.75 106 ALA A C 1
ATOM 884 O O . ALA A 1 106 ? -13.990 -7.482 6.781 1.00 93.75 106 ALA A O 1
ATOM 885 N N . ALA A 1 107 ? -12.239 -6.877 5.503 1.00 94.31 107 ALA A N 1
ATOM 886 C CA . ALA A 1 107 ? -11.558 -6.117 6.546 1.00 94.31 107 ALA A CA 1
ATOM 887 C C . ALA A 1 107 ? -12.382 -4.909 7.016 1.00 94.31 107 ALA A C 1
ATOM 889 O O . ALA A 1 107 ? -12.504 -4.691 8.219 1.00 94.31 107 ALA A O 1
ATOM 890 N N . ILE A 1 108 ? -12.989 -4.153 6.093 1.00 96.69 108 ILE A N 1
ATOM 891 C CA . ILE A 1 108 ? -13.848 -3.006 6.426 1.00 96.69 108 ILE A CA 1
ATOM 892 C C . ILE A 1 108 ? -15.077 -3.457 7.214 1.00 96.69 108 ILE A C 1
ATOM 894 O O . ILE A 1 108 ? -15.396 -2.860 8.239 1.00 96.69 108 ILE A O 1
ATOM 898 N N . VAL A 1 109 ? -15.757 -4.515 6.767 1.00 97.81 109 VAL A N 1
ATOM 899 C CA . VAL A 1 109 ? -16.935 -5.049 7.463 1.00 97.81 109 VAL A CA 1
ATOM 900 C C . VAL A 1 109 ? -16.564 -5.471 8.882 1.00 97.81 109 VAL A C 1
ATOM 902 O O . VAL A 1 109 ? -17.223 -5.055 9.833 1.00 97.81 109 VAL A O 1
ATOM 905 N N . LEU A 1 110 ? -15.479 -6.231 9.044 1.00 95.75 110 LEU A N 1
ATOM 906 C CA . LEU A 1 110 ? -15.005 -6.660 10.357 1.00 95.75 110 LEU A CA 1
ATOM 907 C C . LEU A 1 110 ? -14.629 -5.465 11.245 1.00 95.75 110 LEU A C 1
ATOM 909 O O . LEU A 1 110 ? -15.013 -5.419 12.414 1.00 95.75 110 LEU A O 1
ATOM 913 N N . ALA A 1 111 ? -13.927 -4.478 10.683 1.00 94.69 111 ALA A N 1
ATOM 914 C CA . ALA A 1 111 ? -13.553 -3.262 11.391 1.00 94.69 111 ALA A CA 1
ATOM 915 C C . ALA A 1 111 ? -14.789 -2.500 11.877 1.00 94.69 111 ALA A C 1
ATOM 917 O O . ALA A 1 111 ? -14.835 -2.113 13.035 1.00 94.69 111 ALA A O 1
ATOM 918 N N . ILE A 1 112 ? -15.817 -2.337 11.042 1.00 96.88 112 ILE A N 1
ATOM 919 C CA . ILE A 1 112 ? -17.075 -1.673 11.412 1.00 96.88 112 ILE A CA 1
ATOM 920 C C . ILE A 1 112 ? -17.792 -2.443 12.527 1.00 96.88 112 ILE A C 1
ATOM 922 O O . ILE A 1 112 ? -18.192 -1.847 13.529 1.00 96.88 112 ILE A O 1
ATOM 926 N N . VAL A 1 113 ? -17.921 -3.764 12.373 1.00 97.25 113 VAL A N 1
ATOM 927 C CA . VAL A 1 113 ? -18.619 -4.641 13.326 1.00 97.25 113 VAL A CA 1
ATOM 928 C C . VAL A 1 113 ? -17.965 -4.619 14.706 1.00 97.25 113 VAL A C 1
ATOM 930 O O . VAL A 1 113 ? -18.670 -4.711 15.704 1.00 97.25 113 VAL A O 1
ATOM 933 N N . ILE A 1 114 ? -16.641 -4.476 14.787 1.00 94.25 114 ILE A N 1
ATOM 934 C CA . ILE A 1 114 ? -15.920 -4.442 16.066 1.00 94.25 114 ILE A CA 1
ATOM 935 C C . ILE A 1 114 ? -15.784 -3.010 16.595 1.00 94.25 114 ILE A C 1
ATOM 937 O O . ILE A 1 114 ? -16.072 -2.750 17.764 1.00 94.25 114 ILE A O 1
ATOM 941 N N . ALA A 1 115 ? -15.357 -2.067 15.754 1.00 93.25 115 ALA A N 1
ATOM 942 C CA . ALA A 1 115 ? -15.011 -0.717 16.182 1.00 93.25 115 ALA A CA 1
ATOM 943 C C . ALA A 1 115 ? -16.237 0.093 16.614 1.00 93.25 115 ALA A C 1
ATOM 945 O O . ALA A 1 115 ? -16.148 0.820 17.601 1.00 93.25 115 ALA A O 1
ATOM 946 N N . ILE A 1 116 ? -17.385 -0.036 15.933 1.00 95.44 116 ILE A N 1
ATOM 947 C CA . ILE A 1 116 ? -18.579 0.745 16.290 1.00 95.44 116 ILE A CA 1
ATOM 948 C C . ILE A 1 116 ? -19.110 0.343 17.674 1.00 95.44 116 ILE A C 1
ATOM 950 O O . ILE A 1 116 ? -19.264 1.237 18.512 1.00 95.44 116 ILE A O 1
ATOM 954 N N . PRO A 1 117 ? -19.363 -0.944 17.988 1.00 93.94 117 PRO A N 1
ATOM 955 C CA . PRO A 1 117 ? -19.832 -1.316 19.319 1.00 93.94 117 PRO A CA 1
ATOM 956 C C . PRO A 1 117 ? -18.813 -0.980 20.404 1.00 93.94 117 PRO A C 1
ATOM 958 O O . PRO A 1 117 ? -19.181 -0.396 21.423 1.00 93.94 117 PRO A O 1
ATOM 961 N N . LEU A 1 118 ? -17.533 -1.288 20.176 1.00 91.81 118 LEU A N 1
ATOM 962 C CA . LEU A 1 118 ? -16.482 -1.060 21.166 1.00 91.81 118 LEU A CA 1
ATOM 963 C C . LEU A 1 118 ? -16.284 0.440 21.441 1.00 91.81 118 LEU A C 1
ATOM 965 O O . LEU A 1 118 ? -16.222 0.849 22.600 1.00 91.81 118 LEU A O 1
ATOM 969 N N . GLY A 1 119 ? -16.303 1.270 20.393 1.00 92.06 119 GLY A N 1
ATOM 970 C CA . GLY A 1 119 ? -16.270 2.728 20.502 1.00 92.06 119 GLY A CA 1
ATOM 971 C C . GLY A 1 119 ? -17.514 3.305 21.177 1.00 92.06 119 GLY A C 1
ATOM 972 O O . GLY A 1 119 ? -17.402 4.209 22.003 1.00 92.06 119 GLY A O 1
ATOM 973 N N . THR A 1 120 ? -18.697 2.747 20.905 1.00 94.25 120 THR A N 1
ATOM 974 C CA . THR A 1 120 ? -19.943 3.186 21.552 1.00 94.25 120 THR A CA 1
ATOM 975 C C . THR A 1 120 ? -19.934 2.865 23.047 1.00 94.25 120 THR A C 1
ATOM 977 O O . THR A 1 120 ? -20.264 3.723 23.864 1.00 94.25 120 THR A O 1
ATOM 980 N N . VAL A 1 121 ? -19.517 1.655 23.436 1.00 93.38 121 VAL A N 1
ATOM 981 C CA . VAL A 1 121 ? -19.440 1.255 24.851 1.00 93.38 121 VAL A CA 1
ATOM 982 C C . VAL A 1 121 ? -18.398 2.086 25.604 1.00 93.38 121 VAL A C 1
ATOM 984 O O . VAL A 1 121 ? -18.693 2.547 26.708 1.00 93.38 121 VAL A O 1
ATOM 987 N N . ALA A 1 122 ? -17.224 2.325 25.012 1.00 92.06 122 ALA A N 1
ATOM 988 C CA . ALA A 1 122 ? -16.200 3.195 25.594 1.00 92.06 122 ALA A CA 1
ATOM 989 C C . ALA A 1 122 ? -16.729 4.627 25.806 1.00 92.06 122 ALA A C 1
ATOM 991 O O . ALA A 1 122 ? -16.586 5.190 26.890 1.00 92.06 122 ALA A O 1
ATOM 992 N N . ALA A 1 123 ? -17.451 5.176 24.822 1.00 90.44 123 ALA A N 1
ATOM 993 C CA . ALA A 1 123 ? -18.035 6.514 24.909 1.00 90.44 123 ALA A CA 1
ATOM 994 C C . ALA A 1 123 ? -19.149 6.639 25.965 1.00 90.44 123 ALA A C 1
ATOM 996 O O . ALA A 1 123 ? -19.300 7.707 26.561 1.00 90.44 123 ALA A O 1
ATOM 997 N N . LEU A 1 124 ? -19.929 5.577 26.200 1.00 93.44 124 LEU A N 1
ATOM 998 C CA . LEU A 1 124 ? -20.977 5.550 27.228 1.00 93.44 124 LEU A CA 1
ATOM 999 C C . LEU A 1 124 ? -20.413 5.325 28.638 1.00 93.44 124 LEU A C 1
ATOM 1001 O O . LEU A 1 124 ? -20.977 5.828 29.607 1.00 93.44 124 LEU A O 1
ATOM 1005 N N . ARG A 1 125 ? -19.307 4.585 28.771 1.00 90.56 125 ARG A N 1
ATOM 1006 C CA . ARG A 1 125 ? -18.661 4.259 30.054 1.00 90.56 125 ARG A CA 1
ATOM 1007 C C . ARG A 1 125 ? -17.313 4.964 30.204 1.00 90.56 125 ARG A C 1
ATOM 1009 O O . ARG A 1 125 ? -16.288 4.319 30.429 1.00 90.56 125 ARG A O 1
ATOM 1016 N N . LYS A 1 126 ? -17.325 6.291 30.103 1.00 85.75 126 LYS A N 1
ATOM 1017 C CA . LYS A 1 126 ? -16.118 7.127 30.207 1.00 85.75 126 LYS A CA 1
ATOM 1018 C C . LYS A 1 126 ? -15.403 6.945 31.546 1.00 85.75 126 LYS A C 1
ATOM 1020 O O . LYS A 1 126 ? -16.062 6.778 32.572 1.00 85.75 126 LYS A O 1
ATOM 1025 N N . ASN A 1 127 ? -14.072 7.026 31.534 1.00 89.56 127 ASN A N 1
ATOM 1026 C CA . ASN A 1 127 ? -13.201 6.845 32.708 1.00 89.56 127 ASN A CA 1
ATOM 1027 C C . ASN A 1 127 ? -13.318 5.461 33.377 1.00 89.56 127 ASN A C 1
ATOM 1029 O O . ASN A 1 127 ? -12.984 5.301 34.551 1.00 89.56 127 ASN A O 1
ATOM 1033 N N . THR A 1 128 ? -13.800 4.449 32.653 1.00 93.00 128 THR A N 1
ATOM 1034 C CA . THR A 1 128 ? -13.821 3.061 33.138 1.00 93.00 128 THR A CA 1
ATOM 1035 C C . THR A 1 128 ? -12.698 2.244 32.507 1.00 93.00 128 THR A C 1
ATOM 1037 O O . THR A 1 128 ? -12.114 2.633 31.500 1.00 93.00 128 THR A O 1
ATOM 1040 N N . MET A 1 129 ? -12.411 1.063 33.064 1.00 91.81 129 MET A N 1
ATOM 1041 C CA . MET A 1 129 ? -11.399 0.151 32.514 1.00 91.81 129 MET A CA 1
ATOM 1042 C C . MET A 1 129 ? -11.645 -0.192 31.032 1.00 91.81 129 MET A C 1
ATOM 1044 O O . MET A 1 129 ? -10.690 -0.368 30.283 1.00 91.81 129 MET A O 1
ATOM 1048 N N . ILE A 1 130 ? -12.909 -0.233 30.591 1.00 90.69 130 ILE A N 1
ATOM 1049 C CA . ILE A 1 130 ? -13.274 -0.512 29.192 1.00 90.69 130 ILE A CA 1
ATOM 1050 C C . ILE A 1 130 ? -12.845 0.637 28.271 1.00 90.69 130 ILE A C 1
ATOM 1052 O O . ILE A 1 130 ? -12.309 0.383 27.197 1.00 90.69 130 ILE A O 1
ATOM 1056 N N . ASP A 1 131 ? -13.037 1.884 28.707 1.00 91.69 131 ASP A N 1
ATOM 1057 C CA . ASP A 1 131 ? -12.600 3.085 27.985 1.00 91.69 131 ASP A CA 1
ATOM 1058 C C . ASP A 1 131 ? -11.069 3.103 27.841 1.00 91.69 131 ASP A C 1
ATOM 1060 O O . ASP A 1 131 ? -10.542 3.169 26.730 1.00 91.69 131 ASP A O 1
ATOM 1064 N N . TYR A 1 132 ? -10.339 2.873 28.940 1.00 92.56 132 TYR A N 1
ATOM 1065 C CA . TYR A 1 132 ? -8.875 2.784 28.905 1.00 92.56 132 TYR A CA 1
ATOM 1066 C C . TYR A 1 132 ? -8.358 1.645 28.012 1.00 92.56 132 TYR A C 1
ATOM 1068 O O . TYR A 1 132 ? -7.390 1.843 27.278 1.00 92.56 132 TYR A O 1
ATOM 1076 N N . MET A 1 133 ? -8.991 0.467 28.025 1.00 93.88 133 MET A N 1
ATOM 1077 C CA . MET A 1 133 ? -8.605 -0.647 27.148 1.00 93.88 133 MET A CA 1
ATOM 1078 C C . MET A 1 133 ? -8.908 -0.367 25.671 1.00 93.88 133 MET A C 1
ATOM 1080 O O . MET A 1 133 ? -8.093 -0.697 24.806 1.00 93.88 133 MET A O 1
ATOM 1084 N N . ALA A 1 134 ? -10.044 0.261 25.362 1.00 91.88 134 ALA A N 1
ATOM 1085 C CA . ALA A 1 134 ? -10.409 0.634 23.997 1.00 91.88 134 ALA A CA 1
ATOM 1086 C C . ALA A 1 134 ? -9.449 1.685 23.416 1.00 91.88 134 ALA A C 1
ATOM 1088 O O . ALA A 1 134 ? -8.941 1.531 22.302 1.00 91.88 134 ALA A O 1
ATOM 1089 N N . VAL A 1 135 ? -9.137 2.726 24.190 1.00 91.25 135 VAL A N 1
ATOM 1090 C CA . VAL A 1 135 ? -8.180 3.762 23.782 1.00 91.25 135 VAL A CA 1
ATOM 1091 C C . VAL A 1 135 ? -6.765 3.186 23.691 1.00 91.25 135 VAL A C 1
ATOM 1093 O O . VAL A 1 135 ? -6.083 3.397 22.690 1.00 91.25 135 VAL A O 1
ATOM 1096 N N . GLY A 1 136 ? -6.335 2.403 24.684 1.00 93.56 136 GLY A N 1
ATOM 1097 C CA . GLY A 1 136 ? -5.008 1.787 24.709 1.00 93.56 136 GLY A CA 1
ATOM 1098 C C . GLY A 1 136 ? -4.765 0.844 23.529 1.00 93.56 136 GLY A C 1
ATOM 1099 O O . GLY A 1 136 ? -3.729 0.935 22.874 1.00 93.56 136 GLY A O 1
ATOM 1100 N N . SER A 1 137 ? -5.737 -0.012 23.201 1.00 90.81 137 SER A N 1
ATOM 1101 C CA . SER A 1 137 ? -5.652 -0.893 22.026 1.00 90.81 137 SER A CA 1
ATOM 1102 C C . SER A 1 137 ? -5.641 -0.119 20.705 1.00 90.81 137 SER A C 1
ATOM 1104 O O . SER A 1 137 ? -4.886 -0.478 19.802 1.00 90.81 137 SER A O 1
ATOM 1106 N N . SER A 1 138 ? -6.397 0.979 20.605 1.00 91.25 138 SER A N 1
ATOM 1107 C CA . SER A 1 138 ? -6.378 1.855 19.425 1.00 91.25 138 SER A CA 1
ATOM 1108 C C . SER A 1 138 ? -5.008 2.510 19.230 1.00 91.25 138 SER A C 1
ATOM 1110 O O . SER A 1 138 ? -4.454 2.477 18.134 1.00 91.25 138 SER A O 1
ATOM 1112 N N . ILE A 1 139 ? -4.420 3.053 20.301 1.00 93.44 139 ILE A N 1
ATOM 1113 C CA . ILE A 1 139 ? -3.082 3.662 20.261 1.00 93.44 139 ILE A CA 1
ATOM 1114 C C . ILE A 1 139 ? -2.026 2.617 19.903 1.00 93.44 139 ILE A C 1
ATOM 1116 O O . ILE A 1 139 ? -1.157 2.884 19.071 1.00 93.44 139 ILE A O 1
ATOM 1120 N N . PHE A 1 140 ? -2.115 1.420 20.488 1.00 92.94 140 PHE A N 1
ATOM 1121 C CA . PHE A 1 140 ? -1.218 0.318 20.163 1.00 92.94 140 PHE A CA 1
ATOM 1122 C C . PHE A 1 140 ? -1.291 -0.029 18.671 1.00 92.94 140 PHE A C 1
ATOM 1124 O O . PHE A 1 140 ? -0.263 -0.057 18.000 1.00 92.94 140 PHE A O 1
ATOM 1131 N N . GLY A 1 141 ? -2.500 -0.198 18.128 1.00 89.19 141 GLY A N 1
ATOM 1132 C CA . GLY A 1 141 ? -2.702 -0.511 16.712 1.00 89.19 141 GLY A CA 1
ATOM 1133 C C . GLY A 1 141 ? -2.193 0.570 15.753 1.00 89.19 141 GLY A C 1
ATOM 1134 O O . GLY A 1 141 ? -1.715 0.240 14.675 1.00 89.19 141 GLY A O 1
ATOM 1135 N N . LEU A 1 142 ? -2.249 1.847 16.145 1.00 91.19 142 LEU A N 1
ATOM 1136 C CA . LEU A 1 142 ? -1.735 2.964 15.342 1.00 91.19 142 LEU A CA 1
ATOM 1137 C C . LEU A 1 142 ? -0.207 3.100 15.398 1.00 91.19 142 LEU A C 1
ATOM 1139 O O . LEU A 1 142 ? 0.399 3.604 14.456 1.00 91.19 142 LEU A O 1
ATOM 1143 N N . THR A 1 143 ? 0.407 2.696 16.511 1.00 94.81 143 THR A N 1
ATOM 1144 C CA . THR A 1 143 ? 1.844 2.899 16.759 1.00 94.81 143 THR A CA 1
ATOM 1145 C C . THR A 1 143 ? 2.688 1.743 16.235 1.00 94.81 143 THR A C 1
ATOM 1147 O O . THR A 1 143 ? 3.843 1.930 15.853 1.00 94.81 143 THR A O 1
ATOM 1150 N N . VAL A 1 144 ? 2.134 0.532 16.224 1.00 93.50 144 VAL A N 1
ATOM 1151 C CA . VAL A 1 144 ? 2.852 -0.651 15.756 1.00 93.50 144 VAL A CA 1
ATOM 1152 C C . VAL A 1 144 ? 2.936 -0.642 14.224 1.00 93.50 144 VAL A C 1
ATOM 1154 O O . VAL A 1 144 ? 1.910 -0.519 13.556 1.00 93.50 144 VAL A O 1
ATOM 1157 N N . PRO A 1 145 ? 4.128 -0.834 13.629 1.00 93.56 145 PRO A N 1
ATOM 1158 C CA . PRO A 1 145 ? 4.255 -0.955 12.183 1.00 93.56 145 PRO A CA 1
ATOM 1159 C C . PRO A 1 145 ? 3.426 -2.125 11.637 1.00 93.56 145 PRO A C 1
ATOM 1161 O O . PRO A 1 145 ? 3.581 -3.264 12.083 1.00 93.56 145 PRO A O 1
ATOM 1164 N N . ASN A 1 146 ? 2.605 -1.863 10.615 1.00 90.75 146 ASN A N 1
ATOM 1165 C CA . ASN A 1 146 ? 1.714 -2.864 10.009 1.00 90.75 146 ASN A CA 1
ATOM 1166 C C . ASN A 1 146 ? 2.447 -4.146 9.583 1.00 90.75 146 ASN A C 1
ATOM 1168 O O . ASN A 1 146 ? 1.947 -5.246 9.797 1.00 90.75 146 ASN A O 1
ATOM 1172 N N . PHE A 1 147 ? 3.648 -4.011 9.013 1.00 92.69 147 PHE A N 1
ATOM 1173 C CA . PHE A 1 147 ? 4.487 -5.146 8.620 1.00 92.69 147 PHE A CA 1
ATOM 1174 C C . PHE A 1 147 ? 4.868 -6.033 9.813 1.00 92.69 147 PHE A C 1
ATOM 1176 O O . PHE A 1 147 ? 4.731 -7.252 9.744 1.00 92.69 147 PHE A O 1
ATOM 1183 N N . TRP A 1 148 ? 5.301 -5.430 10.923 1.00 94.94 148 TRP A N 1
ATOM 1184 C CA . TRP A 1 148 ? 5.680 -6.178 12.122 1.00 94.94 148 TRP A CA 1
ATOM 1185 C C . TRP A 1 148 ? 4.469 -6.881 12.732 1.00 94.94 148 TRP A C 1
ATOM 1187 O O . TRP A 1 148 ? 4.543 -8.064 13.060 1.00 94.94 148 TRP A O 1
ATOM 1197 N N . LEU A 1 149 ? 3.331 -6.180 12.810 1.00 90.75 149 LEU A N 1
ATOM 1198 C CA . LEU A 1 149 ? 2.083 -6.770 13.281 1.00 90.75 149 LEU A CA 1
ATOM 1199 C C . LEU A 1 149 ? 1.687 -7.967 12.413 1.00 90.75 149 LEU A C 1
ATOM 1201 O O . LEU A 1 149 ? 1.371 -9.018 12.959 1.00 90.75 149 LEU A O 1
ATOM 1205 N N . ALA A 1 150 ? 1.750 -7.836 11.084 1.00 90.56 150 ALA A N 1
ATOM 1206 C CA . ALA A 1 150 ? 1.446 -8.918 10.154 1.00 90.56 150 ALA A CA 1
ATOM 1207 C C . ALA A 1 150 ? 2.365 -10.132 10.361 1.00 90.56 150 ALA A C 1
ATOM 1209 O O . ALA A 1 150 ? 1.870 -11.255 10.420 1.00 90.56 150 ALA A O 1
ATOM 1210 N N . LEU A 1 151 ? 3.674 -9.925 10.542 1.00 92.19 151 LEU A N 1
ATOM 1211 C CA . LEU A 1 151 ? 4.618 -11.010 10.829 1.00 92.19 151 LEU A CA 1
ATOM 1212 C C . LEU A 1 151 ? 4.311 -11.721 12.149 1.00 92.19 151 LEU A C 1
ATOM 1214 O O . LEU A 1 151 ? 4.261 -12.949 12.182 1.00 92.19 151 LEU A O 1
ATOM 1218 N N . ILE A 1 152 ? 4.067 -10.974 13.230 1.00 91.62 152 ILE A N 1
ATOM 1219 C CA . ILE A 1 152 ? 3.680 -11.557 14.522 1.00 91.62 152 ILE A CA 1
ATOM 1220 C C . ILE A 1 152 ? 2.367 -12.324 14.386 1.00 91.62 152 ILE A C 1
ATOM 1222 O O . ILE A 1 152 ? 2.256 -13.436 14.894 1.00 91.62 152 ILE A O 1
ATOM 1226 N N . MET A 1 153 ? 1.397 -11.772 13.656 1.00 87.81 153 MET A N 1
ATOM 1227 C CA . MET A 1 153 ? 0.123 -12.428 13.384 1.00 87.81 153 MET A CA 1
ATOM 1228 C C . MET A 1 153 ? 0.354 -13.757 12.655 1.00 87.81 153 MET A C 1
ATOM 1230 O O . MET A 1 153 ? -0.140 -14.788 13.102 1.00 87.81 153 MET A O 1
ATOM 1234 N N . ILE A 1 154 ? 1.172 -13.766 11.597 1.00 87.81 154 ILE A N 1
ATOM 1235 C CA . ILE A 1 154 ? 1.544 -14.983 10.863 1.00 87.81 154 ILE A CA 1
ATOM 1236 C C . ILE A 1 154 ? 2.218 -15.996 11.791 1.00 87.81 154 ILE A C 1
ATOM 1238 O O . ILE A 1 154 ? 1.862 -17.165 11.738 1.00 87.81 154 ILE A O 1
ATOM 1242 N N . LEU A 1 155 ? 3.146 -15.588 12.659 1.00 87.06 155 LEU A N 1
ATOM 1243 C CA . LEU A 1 155 ? 3.826 -16.496 13.590 1.00 87.06 155 LEU A CA 1
ATOM 1244 C C . LEU A 1 155 ? 2.867 -17.084 14.630 1.00 87.06 155 LEU A C 1
ATOM 1246 O O . LEU A 1 155 ? 2.864 -18.294 14.854 1.00 87.06 155 LEU A O 1
ATOM 1250 N N . VAL A 1 156 ? 2.024 -16.249 15.236 1.00 87.12 156 VAL A N 1
ATOM 1251 C CA . VAL A 1 156 ? 1.028 -16.674 16.228 1.00 87.12 156 VAL A CA 1
ATOM 1252 C C . VAL A 1 156 ? 0.006 -17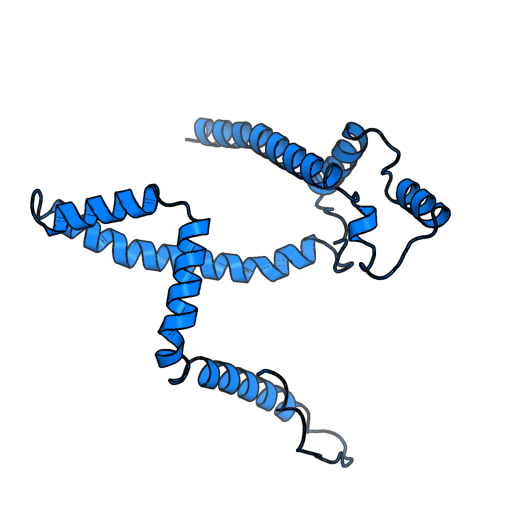.609 15.593 1.00 87.12 156 VAL A C 1
ATOM 1254 O O . VAL A 1 156 ? -0.315 -18.643 16.173 1.00 87.12 156 VAL A O 1
ATOM 1257 N N . PHE A 1 157 ? -0.475 -17.301 14.389 1.00 82.81 157 PHE A N 1
ATOM 1258 C CA . PHE A 1 157 ? -1.395 -18.174 13.672 1.00 82.81 157 PHE A CA 1
ATOM 1259 C C . PHE A 1 157 ? -0.694 -19.435 13.152 1.00 82.81 157 PHE A C 1
ATOM 1261 O O . PHE A 1 157 ? -1.251 -20.511 13.288 1.00 82.81 157 PHE A O 1
ATOM 1268 N N . SER A 1 158 ? 0.535 -19.371 12.646 1.00 82.31 158 SER A N 1
ATOM 1269 C CA . SER A 1 158 ? 1.276 -20.542 12.152 1.00 82.31 158 SER A CA 1
ATOM 1270 C C . SER A 1 158 ? 1.596 -21.539 13.274 1.00 82.31 158 SER A C 1
ATOM 1272 O O . SER A 1 158 ? 1.336 -22.738 13.154 1.00 82.31 158 SER A O 1
ATOM 1274 N N . LEU A 1 159 ? 2.082 -21.044 14.416 1.00 75.62 159 LEU A N 1
ATOM 1275 C CA . LEU A 1 159 ? 2.451 -21.877 15.563 1.00 75.62 159 LEU A CA 1
ATOM 1276 C C . LEU A 1 159 ? 1.235 -22.246 16.430 1.00 75.62 159 LEU A C 1
ATOM 1278 O O . LEU A 1 159 ? 1.152 -23.362 16.944 1.00 75.62 159 LEU A O 1
ATOM 1282 N N . GLY A 1 160 ? 0.269 -21.335 16.571 1.00 69.00 160 GLY A N 1
ATOM 1283 C CA . GLY A 1 160 ? -0.944 -21.520 17.370 1.00 69.00 160 GLY A CA 1
ATOM 1284 C C . GLY A 1 160 ? -2.053 -22.303 16.657 1.00 69.00 160 GLY A C 1
ATOM 1285 O O . GLY A 1 160 ? -2.683 -23.165 17.275 1.00 69.00 160 GLY A O 1
ATOM 1286 N N . LEU A 1 161 ? -2.271 -22.091 15.349 1.00 57.75 161 LEU A N 1
ATOM 1287 C CA . LEU A 1 161 ? -3.266 -22.848 14.568 1.00 57.75 161 LEU A CA 1
ATOM 1288 C C . LEU A 1 161 ? -2.814 -24.261 14.241 1.00 57.75 161 LEU A C 1
ATOM 1290 O O . LEU A 1 161 ? -3.626 -24.998 13.699 1.00 57.75 161 LEU A O 1
ATOM 1294 N N . ARG A 1 162 ? -1.614 -24.728 14.607 1.00 56.09 162 ARG A N 1
ATOM 1295 C CA . ARG A 1 162 ? -1.313 -26.167 14.490 1.00 56.09 162 ARG A CA 1
ATOM 1296 C C . ARG A 1 162 ? -2.371 -27.023 15.213 1.00 56.09 162 ARG A C 1
ATOM 1298 O O . ARG A 1 162 ? -2.685 -28.117 14.760 1.00 56.09 162 ARG A O 1
ATOM 1305 N N . ARG A 1 163 ? -3.007 -26.472 16.262 1.00 53.19 163 ARG A N 1
ATOM 1306 C CA . ARG A 1 163 ? -4.155 -27.080 16.960 1.00 53.19 163 ARG A CA 1
ATOM 1307 C C . ARG A 1 163 ? -5.515 -26.899 16.271 1.00 53.19 163 ARG A C 1
ATOM 1309 O O . ARG A 1 163 ? -6.392 -27.707 16.528 1.00 53.19 163 ARG A O 1
ATOM 1316 N N . VAL A 1 164 ? -5.719 -25.888 15.420 1.00 54.88 164 VAL A N 1
ATOM 1317 C CA . VAL A 1 164 ? -7.004 -25.619 14.723 1.00 54.88 164 VAL A CA 1
ATOM 1318 C C . VAL A 1 164 ? -6.995 -26.136 13.277 1.00 54.88 164 VAL A C 1
ATOM 1320 O O . VAL A 1 164 ? -8.017 -26.591 12.779 1.00 54.88 164 VAL A O 1
ATOM 1323 N N . ALA A 1 165 ? -5.839 -26.161 12.613 1.00 53.81 165 ALA A N 1
ATOM 1324 C CA . ALA A 1 165 ? -5.639 -26.701 11.269 1.00 53.81 165 ALA A CA 1
ATOM 1325 C C . ALA A 1 165 ? -5.893 -28.219 11.197 1.00 53.81 165 ALA A C 1
ATOM 1327 O O . ALA A 1 165 ? -6.321 -28.718 10.157 1.00 53.81 165 ALA A O 1
ATOM 1328 N N . GLN A 1 166 ? -5.730 -28.947 12.311 1.00 50.72 166 GLN A N 1
ATOM 1329 C CA . GLN A 1 166 ? -6.190 -30.337 12.436 1.00 50.72 166 GLN A CA 1
ATOM 1330 C C . GLN A 1 166 ? -7.727 -30.465 12.408 1.00 50.72 166 GLN A C 1
ATOM 1332 O O . GLN A 1 166 ? -8.242 -31.489 11.963 1.00 50.72 166 GLN A O 1
ATOM 1337 N N . TYR A 1 167 ? -8.468 -29.417 12.786 1.00 50.72 167 TYR A N 1
ATOM 1338 C CA . TYR A 1 167 ? -9.933 -29.380 12.796 1.00 50.72 167 TYR A CA 1
ATOM 1339 C C . TYR A 1 167 ? -10.493 -28.470 11.686 1.00 50.72 167 TYR A C 1
ATOM 1341 O O . TYR A 1 167 ? -11.213 -27.509 11.930 1.00 50.72 167 TYR A O 1
ATOM 1349 N N . GLY A 1 168 ? -10.228 -28.815 10.424 1.00 52.75 168 GLY A N 1
ATOM 1350 C CA . GLY A 1 168 ? -11.325 -28.802 9.447 1.00 52.75 168 GLY A CA 1
ATOM 1351 C C . GLY A 1 168 ? -11.323 -27.795 8.295 1.00 52.75 168 GLY A C 1
ATOM 1352 O O . GLY A 1 168 ? -12.047 -28.066 7.343 1.00 52.75 168 GLY A O 1
ATOM 1353 N N . LEU A 1 169 ? -10.528 -26.717 8.273 1.00 53.25 169 LEU A N 1
ATOM 1354 C CA . LEU A 1 169 ? -10.635 -25.733 7.172 1.00 53.25 169 LEU A CA 1
ATOM 1355 C C . LEU A 1 169 ? -9.941 -26.181 5.868 1.00 53.25 169 LEU A C 1
ATOM 1357 O O . LEU A 1 169 ? -10.467 -25.966 4.779 1.00 53.25 169 LEU A O 1
ATOM 1361 N N . TYR A 1 170 ? -8.806 -26.883 5.959 1.00 54.66 170 TYR A N 1
ATOM 1362 C CA . TYR A 1 170 ? -8.121 -27.410 4.768 1.00 54.66 170 TYR A CA 1
ATOM 1363 C C . TYR A 1 170 ? -8.903 -28.574 4.130 1.00 54.66 170 TYR A C 1
ATOM 1365 O O . TYR A 1 170 ? -9.034 -28.662 2.913 1.00 54.66 170 TYR A O 1
ATOM 1373 N N . ARG A 1 171 ? -9.515 -29.437 4.958 1.00 51.78 171 ARG A N 1
ATOM 1374 C CA . ARG A 1 171 ? -10.333 -30.573 4.495 1.00 51.78 171 ARG A CA 1
ATOM 1375 C C . ARG A 1 171 ? -11.653 -30.158 3.848 1.00 51.78 171 ARG A C 1
ATOM 1377 O O . ARG A 1 171 ? -12.152 -30.930 3.038 1.00 51.78 171 ARG A O 1
ATOM 1384 N N . SER A 1 172 ? -12.259 -29.034 4.225 1.00 56.16 172 SER A N 1
ATOM 1385 C CA . SER A 1 172 ? -13.536 -28.589 3.650 1.00 56.16 172 SER A CA 1
ATOM 1386 C C . SER A 1 172 ? -13.337 -27.826 2.342 1.00 56.16 172 SER A C 1
ATOM 1388 O O . SER A 1 172 ? -14.037 -28.120 1.377 1.00 56.16 172 SER A O 1
ATOM 1390 N N . ALA A 1 173 ? -12.335 -26.944 2.265 1.00 56.06 173 ALA A N 1
ATOM 1391 C CA . ALA A 1 173 ? -11.985 -26.247 1.026 1.00 56.06 173 ALA A CA 1
ATOM 1392 C C . ALA A 1 173 ? -11.479 -27.217 -0.057 1.00 56.06 173 ALA A C 1
ATOM 1394 O O . ALA A 1 173 ? -11.973 -27.183 -1.182 1.00 56.06 173 ALA A O 1
ATOM 1395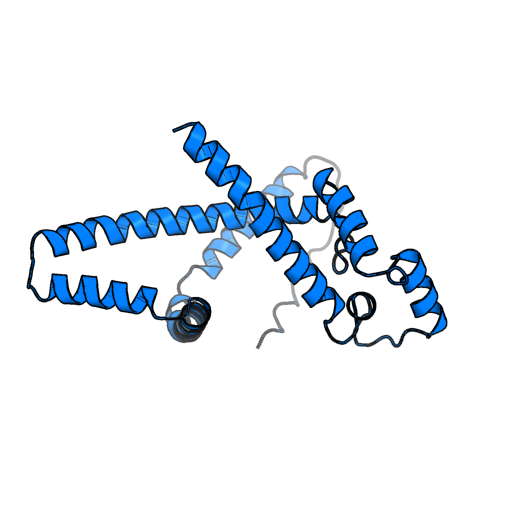 N N . ALA A 1 174 ? -10.589 -28.155 0.294 1.00 59.31 174 ALA A N 1
ATOM 1396 C CA . ALA A 1 174 ? -10.120 -29.180 -0.642 1.00 59.31 174 ALA A CA 1
ATOM 1397 C C . ALA A 1 174 ? -11.259 -30.096 -1.122 1.00 59.31 174 ALA A C 1
ATOM 1399 O O . ALA A 1 174 ? -11.310 -30.456 -2.291 1.00 59.31 174 ALA A O 1
ATOM 1400 N N . ARG A 1 175 ? -12.218 -30.439 -0.250 1.00 60.12 175 ARG A N 1
ATOM 1401 C CA . ARG A 1 175 ? -13.362 -31.296 -0.609 1.00 60.12 175 ARG A CA 1
ATOM 1402 C C . ARG A 1 175 ? -14.384 -30.577 -1.494 1.00 60.12 175 ARG A C 1
ATOM 1404 O O . ARG A 1 175 ? -14.960 -31.218 -2.363 1.00 60.12 175 ARG A O 1
ATOM 1411 N N . LEU A 1 176 ? -14.585 -29.271 -1.305 1.00 58.78 176 LEU A N 1
ATOM 1412 C CA . LEU A 1 176 ? -15.434 -28.441 -2.169 1.00 58.78 176 LEU A CA 1
ATOM 1413 C C . LEU A 1 176 ? -14.819 -28.249 -3.560 1.00 58.78 176 LEU A C 1
ATOM 1415 O O . LEU A 1 176 ? -15.523 -28.400 -4.553 1.00 58.78 176 LEU A O 1
ATOM 1419 N N . LEU A 1 177 ? -13.514 -27.982 -3.641 1.00 64.56 177 LEU A N 1
ATOM 1420 C CA . LEU A 1 177 ? -12.811 -27.858 -4.922 1.00 64.56 177 LEU A CA 1
ATOM 1421 C C . LEU A 1 177 ? -12.781 -29.195 -5.680 1.00 64.56 177 LEU A C 1
ATOM 1423 O O . LEU A 1 177 ? -13.130 -29.229 -6.857 1.00 64.56 177 LEU A O 1
ATOM 1427 N N . TRP A 1 178 ? -12.516 -30.307 -4.983 1.00 59.41 178 TRP A N 1
ATOM 1428 C CA . TRP A 1 178 ? -12.564 -31.647 -5.579 1.00 59.41 178 TRP A CA 1
ATOM 1429 C C . TRP A 1 178 ? -13.980 -32.039 -6.033 1.00 59.41 178 TRP A C 1
ATOM 1431 O O . TRP A 1 178 ? -14.150 -32.660 -7.077 1.00 59.41 178 TRP A O 1
ATOM 1441 N N . GLN A 1 179 ? -15.027 -31.653 -5.290 1.00 66.56 179 GLN A N 1
ATOM 1442 C CA . GLN A 1 179 ? -16.413 -31.866 -5.725 1.00 66.56 179 GLN A CA 1
ATOM 1443 C C . GLN A 1 179 ? -16.742 -31.073 -6.992 1.00 66.56 179 GLN A C 1
ATOM 1445 O O . GLN A 1 179 ? -17.357 -31.622 -7.901 1.00 66.56 179 GLN A O 1
ATOM 1450 N N . LEU A 1 180 ? -16.319 -29.813 -7.085 1.00 60.62 180 LEU A N 1
ATOM 1451 C CA . LEU A 1 180 ? -16.569 -28.986 -8.267 1.00 60.62 180 LEU A CA 1
ATOM 1452 C C . LEU A 1 180 ? -15.819 -29.504 -9.506 1.00 60.62 180 LEU A C 1
ATOM 1454 O O . LEU A 1 180 ? -16.386 -29.504 -10.599 1.00 60.62 180 LEU A O 1
ATOM 1458 N N . GLU A 1 181 ? -14.602 -30.029 -9.347 1.00 66.44 181 GLU A N 1
ATOM 1459 C CA . GLU A 1 181 ? -13.880 -30.724 -10.424 1.00 66.44 181 GLU A CA 1
ATOM 1460 C C . GLU A 1 181 ? -14.533 -32.059 -10.809 1.00 66.44 181 GLU A C 1
ATOM 1462 O O . GLU A 1 181 ? -14.684 -32.346 -11.999 1.00 66.44 181 GLU A O 1
ATOM 1467 N N . ALA A 1 182 ? -15.027 -32.839 -9.843 1.00 62.66 182 ALA A N 1
ATOM 1468 C CA . ALA A 1 182 ? -15.784 -34.059 -10.124 1.00 62.66 182 ALA A CA 1
ATOM 1469 C C . ALA A 1 182 ? -17.069 -33.776 -10.928 1.00 62.66 182 ALA A C 1
ATOM 1471 O O . ALA A 1 182 ? -17.384 -34.507 -11.869 1.00 62.66 182 ALA A O 1
ATOM 1472 N N . PHE A 1 183 ? -17.782 -32.682 -10.633 1.00 61.09 183 PHE A N 1
ATOM 1473 C CA . PHE A 1 183 ? -18.935 -32.251 -11.433 1.00 61.09 183 PHE A CA 1
ATOM 1474 C C . PHE A 1 183 ? -18.536 -31.756 -12.830 1.00 61.09 183 PHE A C 1
ATOM 1476 O O . PHE A 1 183 ? -19.254 -32.018 -13.797 1.00 61.09 183 PHE A O 1
ATOM 1483 N N . ARG A 1 184 ? -17.371 -31.110 -12.973 1.00 61.66 184 ARG A N 1
ATOM 1484 C CA . ARG A 1 184 ? -16.844 -30.666 -14.274 1.00 61.66 184 ARG A CA 1
ATOM 1485 C C . ARG A 1 184 ? -16.529 -31.839 -15.210 1.00 61.66 184 ARG A C 1
ATOM 1487 O O . ARG A 1 184 ? -16.754 -31.725 -16.412 1.00 61.66 184 ARG A O 1
ATOM 1494 N N . HIS A 1 185 ? -16.074 -32.972 -14.673 1.00 56.56 185 HIS A N 1
ATOM 1495 C CA . HIS A 1 185 ? -15.792 -34.186 -15.452 1.00 56.56 185 HIS A CA 1
ATOM 1496 C C . HIS A 1 185 ? -16.996 -35.127 -15.624 1.00 56.56 185 HIS A C 1
ATOM 1498 O O . HIS A 1 185 ? -16.998 -35.955 -16.535 1.00 56.56 185 HIS A O 1
ATOM 1504 N N . ALA A 1 186 ? -18.046 -34.995 -14.808 1.00 57.25 186 ALA A N 1
ATOM 1505 C CA . ALA A 1 186 ? -19.285 -35.756 -14.983 1.00 57.25 186 ALA A CA 1
ATOM 1506 C C . ALA A 1 186 ? -20.139 -35.253 -16.167 1.00 57.25 186 ALA A C 1
ATOM 1508 O O . ALA A 1 186 ? -20.924 -36.017 -16.726 1.00 57.25 186 ALA A O 1
ATOM 1509 N N . GLY A 1 187 ? -19.965 -33.994 -16.588 1.00 51.47 187 GLY A N 1
ATOM 1510 C CA . GLY A 1 187 ? -20.714 -33.385 -17.694 1.00 51.47 187 GLY A CA 1
ATOM 1511 C C . GLY A 1 187 ? -20.217 -33.719 -19.107 1.00 51.47 187 GLY A C 1
ATOM 1512 O O . GLY A 1 187 ? -20.908 -33.401 -20.070 1.00 51.47 187 GLY A O 1
ATOM 1513 N N . THR A 1 188 ? -19.051 -34.358 -19.266 1.00 54.34 188 THR A N 1
ATOM 1514 C CA . THR A 1 188 ? -18.441 -34.612 -20.590 1.00 54.34 188 THR A CA 1
ATOM 1515 C C . THR A 1 188 ? -18.504 -36.069 -21.058 1.00 54.34 188 THR A C 1
ATOM 1517 O O . THR A 1 188 ? -18.009 -36.382 -22.137 1.00 54.34 188 THR A O 1
ATOM 1520 N N . ARG A 1 189 ? -19.169 -36.974 -20.324 1.00 50.31 189 ARG A N 1
ATOM 1521 C CA . ARG A 1 189 ? -19.413 -38.361 -20.773 1.00 50.31 189 ARG A CA 1
ATOM 1522 C C . ARG A 1 189 ? -20.834 -38.566 -21.297 1.00 50.31 189 ARG A C 1
ATOM 1524 O O . ARG A 1 189 ? -21.607 -39.342 -20.751 1.00 50.31 189 ARG A O 1
ATOM 1531 N N . THR A 1 190 ? -21.150 -37.923 -22.415 1.00 48.78 190 THR A N 1
ATOM 1532 C CA . THR A 1 190 ? -22.148 -38.440 -23.368 1.00 48.78 190 THR A CA 1
ATOM 1533 C C . THR A 1 190 ? -21.588 -38.335 -24.784 1.00 48.78 190 THR A C 1
ATOM 1535 O O . THR A 1 190 ? -22.028 -37.540 -25.603 1.00 48.78 190 THR A O 1
ATOM 1538 N N . GLY A 1 191 ? -20.564 -39.139 -25.075 1.00 42.66 191 GLY A N 1
ATOM 1539 C CA . GLY A 1 191 ? -20.062 -39.281 -26.440 1.00 42.66 191 GLY A CA 1
ATOM 1540 C C . GLY A 1 191 ? -18.761 -40.068 -26.534 1.00 42.66 191 GLY A C 1
ATOM 1541 O O . GLY A 1 191 ? -17.704 -39.519 -26.260 1.00 42.66 191 GLY A O 1
ATOM 1542 N N . GLY A 1 192 ? -18.852 -41.326 -26.978 1.00 38.31 192 GLY A N 1
ATOM 1543 C CA . GLY A 1 192 ? -17.734 -42.071 -27.569 1.00 38.31 192 GLY A CA 1
ATOM 1544 C C . GLY A 1 192 ? -16.784 -42.734 -26.571 1.00 38.31 192 GLY A C 1
ATOM 1545 O O . GLY A 1 192 ? -16.158 -42.079 -25.748 1.00 38.31 192 GLY A O 1
ATOM 1546 N N . GLY A 1 193 ? -16.690 -44.062 -26.632 1.00 41.16 193 GLY A N 1
ATOM 1547 C CA . GLY A 1 193 ? -15.878 -44.854 -25.715 1.00 41.16 193 GLY A CA 1
ATOM 1548 C C . GLY A 1 193 ? -14.393 -44.918 -26.059 1.00 41.16 193 GLY A C 1
ATOM 1549 O O . GLY A 1 193 ? -14.013 -44.875 -27.219 1.00 41.16 193 GLY A O 1
ATOM 1550 N N . SER A 1 194 ? -13.588 -45.123 -25.021 1.00 37.25 194 SER A N 1
ATOM 1551 C CA . SER A 1 194 ? -12.461 -46.062 -24.967 1.00 37.25 194 SER A CA 1
ATOM 1552 C C . SER A 1 194 ? -11.836 -45.966 -23.576 1.00 37.25 194 SER A C 1
ATOM 1554 O O . SER A 1 194 ? -11.739 -44.882 -23.002 1.00 37.25 194 SER A O 1
ATOM 1556 N N . LEU A 1 195 ? -11.476 -47.119 -23.019 1.00 48.00 195 LEU A N 1
ATOM 1557 C CA . LEU A 1 195 ? -10.877 -47.281 -21.702 1.00 48.00 195 LEU A CA 1
ATOM 1558 C C . LEU A 1 195 ? -9.621 -46.412 -21.542 1.00 48.00 195 LEU A C 1
ATOM 1560 O O . LEU A 1 195 ? -8.694 -46.547 -22.334 1.00 48.00 195 LEU A O 1
ATOM 1564 N N . CYS A 1 196 ? -9.547 -45.633 -20.462 1.00 38.50 196 CYS A N 1
ATOM 1565 C CA . CYS A 1 196 ? -8.271 -45.220 -19.886 1.00 38.50 196 CYS A CA 1
ATOM 1566 C C . CYS A 1 196 ? -8.228 -45.635 -18.415 1.00 38.50 196 CYS A C 1
ATOM 1568 O O . CYS A 1 196 ? -9.115 -45.327 -17.619 1.00 38.50 196 CYS A O 1
ATOM 1570 N N . HIS A 1 197 ? -7.188 -46.410 -18.151 1.00 35.62 197 HIS A N 1
ATOM 1571 C CA . HIS A 1 197 ? -6.737 -47.040 -16.926 1.00 35.62 197 HIS A CA 1
ATOM 1572 C C . HIS A 1 197 ? -6.617 -46.013 -15.785 1.00 35.62 197 HIS A C 1
ATOM 1574 O O . HIS A 1 197 ? -5.931 -45.005 -15.932 1.00 35.62 197 HIS A O 1
ATOM 1580 N N . CYS A 1 198 ? -7.294 -46.254 -14.661 1.00 38.47 198 CYS A N 1
ATOM 1581 C CA . CYS A 1 198 ? -7.000 -45.568 -13.406 1.00 38.47 198 CYS A CA 1
ATOM 1582 C C . CYS A 1 198 ? -5.822 -46.291 -12.758 1.00 38.47 198 CYS A C 1
ATOM 1584 O O . CYS A 1 198 ? -6.017 -47.383 -12.229 1.00 38.47 198 CYS A O 1
ATOM 1586 N N . ASP A 1 199 ? -4.636 -45.691 -12.806 1.00 34.09 199 ASP A N 1
ATOM 1587 C CA . ASP A 1 199 ? -3.563 -46.038 -11.882 1.00 34.09 199 ASP A CA 1
ATOM 1588 C C . ASP A 1 199 ? -3.583 -45.009 -10.750 1.00 34.09 199 ASP A C 1
ATOM 1590 O O . ASP A 1 199 ? -3.502 -43.798 -10.967 1.00 34.09 199 ASP A O 1
ATOM 1594 N N . SER A 1 200 ? -3.862 -45.501 -9.552 1.00 50.88 200 SER A N 1
ATOM 1595 C CA . SER A 1 200 ? -4.195 -44.720 -8.371 1.00 50.88 200 SER A CA 1
ATOM 1596 C C . SER A 1 200 ? -3.254 -45.103 -7.248 1.00 50.88 200 SER A C 1
ATOM 1598 O O . SER A 1 200 ? -3.700 -45.728 -6.302 1.00 50.88 200 SER A O 1
ATOM 1600 N N . HIS A 1 201 ? -1.976 -44.766 -7.341 1.00 42.69 201 HIS A N 1
ATOM 1601 C CA . HIS A 1 201 ? -1.030 -44.798 -6.227 1.00 42.69 201 HIS A CA 1
ATOM 1602 C C . HIS A 1 201 ? 0.173 -43.915 -6.614 1.00 42.69 201 HIS A C 1
ATOM 1604 O O . HIS A 1 201 ? 0.517 -43.834 -7.783 1.00 42.69 201 HIS A O 1
ATOM 1610 N N . ASP A 1 202 ? 0.773 -43.233 -5.638 1.00 39.22 202 ASP A N 1
ATOM 1611 C CA . ASP A 1 202 ? 2.052 -42.500 -5.736 1.00 39.22 202 ASP A CA 1
ATOM 1612 C C . ASP A 1 202 ? 2.025 -41.031 -6.202 1.00 39.22 202 ASP A C 1
ATOM 1614 O O . ASP A 1 202 ? 2.415 -40.669 -7.306 1.00 39.22 202 ASP A O 1
ATOM 1618 N N . SER A 1 203 ? 1.635 -40.130 -5.293 1.00 40.41 203 SER A N 1
ATOM 1619 C CA . SER A 1 203 ? 2.209 -38.760 -5.225 1.00 40.41 203 SER A CA 1
ATOM 1620 C C . SER A 1 203 ? 1.905 -38.017 -3.909 1.00 40.41 203 SER A C 1
ATOM 1622 O O . SER A 1 203 ? 1.939 -36.793 -3.850 1.00 40.41 203 SER A O 1
ATOM 1624 N N . PHE A 1 204 ? 1.648 -38.744 -2.812 1.00 43.44 204 PHE A N 1
ATOM 1625 C CA . PHE A 1 204 ? 1.463 -38.168 -1.465 1.00 43.44 204 PHE A CA 1
ATOM 1626 C C . PHE A 1 204 ? 2.651 -38.443 -0.525 1.00 43.44 204 PHE A C 1
ATOM 1628 O O . PHE A 1 204 ? 2.498 -38.618 0.683 1.00 43.44 204 PHE A O 1
ATOM 1635 N N . GLN A 1 205 ? 3.857 -38.467 -1.082 1.00 39.25 205 GLN A N 1
ATOM 1636 C CA . GLN A 1 205 ? 5.102 -38.291 -0.338 1.00 39.25 205 GLN A CA 1
ATOM 1637 C C . GLN A 1 205 ? 5.778 -37.037 -0.895 1.00 39.25 205 GLN A C 1
ATOM 1639 O O . GLN A 1 205 ? 5.662 -36.785 -2.085 1.00 39.25 205 GLN A O 1
ATOM 1644 N N . TYR A 1 206 ? 6.444 -36.268 -0.032 1.00 39.31 206 TYR A N 1
ATOM 1645 C CA . TYR A 1 206 ? 7.018 -34.926 -0.250 1.00 39.31 206 TYR A CA 1
ATOM 1646 C C . TYR A 1 206 ? 6.080 -33.744 0.036 1.00 39.31 206 TYR A C 1
ATOM 1648 O O . TYR A 1 206 ? 5.652 -33.060 -0.878 1.00 39.31 206 TYR A O 1
ATOM 1656 N N . VAL A 1 207 ? 5.809 -33.481 1.321 1.00 38.59 207 VAL A N 1
ATOM 1657 C CA . VAL A 1 207 ? 6.298 -32.274 2.029 1.00 38.59 207 VAL A CA 1
ATOM 1658 C C . VAL A 1 207 ? 6.331 -32.625 3.524 1.00 38.59 207 VAL A C 1
ATOM 1660 O O . VAL A 1 207 ? 5.287 -32.730 4.168 1.00 38.59 207 VAL A O 1
ATOM 1663 N N . GLY A 1 208 ? 7.532 -32.882 4.042 1.00 40.91 208 GLY A N 1
ATOM 1664 C CA . GLY A 1 208 ? 7.848 -33.006 5.467 1.00 40.91 208 GLY A CA 1
ATOM 1665 C C . GLY A 1 208 ? 8.736 -31.851 5.894 1.00 40.91 208 GLY A C 1
ATOM 1666 O O . GLY A 1 208 ? 9.445 -31.327 5.006 1.00 40.91 208 GLY A O 1
#

InterPro domains:
  IPR000515 ABC transporter type 1, transmembrane domain MetI-like [PS50928] (97-208)
  IPR000515 ABC transporter type 1, transmembrane domain MetI-like [cd06261] (97-161)
  IPR035906 MetI-like superfamily [G3DSA:1.10.3720.10] (88-179)
  IPR035906 MetI-like superfamily [SSF161098] (90-160)
  IPR045621 ABC transporter type 1, GsiC-like, N-terminal domain [PF19300] (1-104)

pLDDT: mean 78.26, std 17.88, range [34.09, 97.81]

Sequence (208 aa):
MLKYTIWRLINLIPILFILTFFVFIIFHFLPGGPIELMVPPDEVFDEEVRKALEKELGLDRPILIQYADWLWRALHGDFGESIFTQLPVWGLILERFPATLYLAVAAIVLAIVIAIPLGTVAALRKNTMIDYMAVGSSIFGLTVPNFWLALIMILVFSLGLRRVAQYGLYRSAARLLWQLEAFRHAGTRTGGGSLCHCDSHDSFQYVG

Nearest PDB structures (foldseek):
  8j5q-assembly1_B  TM=7.200E-01  e=2.026E-05  Mycobacterium tuberculosis H37Rv
  8wd9-assembly1_B  TM=7.177E-01  e=2.453E-05  Mycobacterium tuberculosis H37Rv